Protein AF-A0A957KLM5-F1 (afdb_monomer_lite)

Secondary structure (DSSP, 8-state):
-------HHHHHHHHGGGSSS----------------------PPPPP---------STTHHHHHHHHHHHHHHHHHHHHHHHHHHHHHHHHHHHHHHHHHHHHHHHHHHHHHHHHHHHHHHHHHHHHHHHHHS-HHHHHHHHHHHHHHHHHHHHHTHHHHHHHHHHHHHHHHHHHHHHHHHHHHHHHHHHHHHHHHHHHHHHHHHHHTT-SS---HHHHHHHHHHHHHT--SSS-HHHHHHHHHHHHHHHHHHHHHHHHHIIIIIHHHHHHHS-SSTTPPPHHIIIIIHIIIIIIIHHHHHHHHHHHHHHHHIIIIIIHHHHHHHHHHHHHHHHHHHHHHHTT---

Foldseek 3Di:
DDDPPPDPPVVVVVVVVPPPDDDDDDDDDDDDDDDDDDDDPDDDDDDDDPPPDDPDDDPVVVVVVVVVVVVVVVVVVVVVVVVVVVVVVVVVVVVVVVVVVVVVVVVVVVVVVVVVVVVLVVVLVVLVVVLVVLPLVCLVVQLVVLLVVLVVVLVVLVVLQVVLVVLQVVLVVVVVVLVVLQVQLVVVVVVLVVVLVVLVVQLVVLLCVVPVDDDDPVVSVVVVVVVVVVCPDDDCPVSVVSNVVSVVVSVVSVVVCVVCNCVRPVVSCCQFAPAPDVPHDGNVCVRHVCSCVVRHVVSVVVSVVSVVVSVVSNCPSHVVSSVVSVVVSVVSVVVSVVSCVVVVVPD

Radius of gyration: 65.27 Å; chains: 1; bounding box: 141×58×186 Å

pLDDT: mean 76.37, std 20.55, range [26.66, 97.19]

Sequence (347 aa):
MSDEAIDRRRFLLAVAATAAAATATGAGAALLKRGQPITTPTIPLPAAVTNTQAVVTSSGEMSGLAAELITAQADNIRLQAELDAAQRRIAAIESANGSSGSTITNLQTELDDAGARLGILSGLIALYEQLEEIDVNSVLVGGVTALEGAFVELTDDLPTLEEGLALGQQALQQLENELPAMSAARSWLDTQMERLGGFYGGVLVALADVVDEAGDFLQMLGRWFARVLDWVPFGMGDKASRVLTALTNMLGETTATMGGYSANAGAHLDRWLKPEQAGAPLPLQTQLVQPLRDGALAPAGSLASKAAATKATFKTAVADPAKVARINRGLLRDQITAYRTTHKLDR

Structure (mmCIF, N/CA/C/O backbone):
data_AF-A0A957KLM5-F1
#
_entry.id   AF-A0A957KLM5-F1
#
loop_
_atom_site.group_PDB
_atom_site.id
_atom_site.type_symbol
_atom_site.label_atom_id
_atom_site.label_alt_id
_atom_site.label_comp_id
_atom_site.label_asym_id
_atom_site.label_entity_id
_atom_site.label_seq_id
_atom_site.pdbx_PDB_ins_code
_atom_site.Cartn_x
_atom_site.Cartn_y
_atom_site.Cartn_z
_atom_site.occupancy
_atom_site.B_iso_or_equiv
_atom_site.auth_seq_id
_atom_site.auth_comp_id
_atom_site.auth_asym_id
_atom_site.auth_atom_id
_atom_site.pdbx_PDB_model_num
ATOM 1 N N . MET A 1 1 ? -38.983 -7.230 -10.350 1.00 39.06 1 MET A N 1
ATOM 2 C CA . MET A 1 1 ? -37.999 -8.115 -9.701 1.00 39.06 1 MET A CA 1
ATOM 3 C C . MET A 1 1 ? -37.062 -7.217 -8.925 1.00 39.06 1 MET A C 1
ATOM 5 O O . MET A 1 1 ? -36.472 -6.318 -9.501 1.00 39.06 1 MET A O 1
ATOM 9 N N . SER A 1 2 ? -37.140 -7.387 -7.614 1.00 35.75 2 SER A N 1
ATOM 10 C CA . SER A 1 2 ? -36.435 -6.739 -6.506 1.00 35.75 2 SER A CA 1
ATOM 11 C C . SER A 1 2 ? -34.930 -6.557 -6.725 1.00 35.75 2 SER A C 1
ATOM 13 O O . SER A 1 2 ? -34.286 -7.502 -7.165 1.00 35.75 2 SER A O 1
ATOM 15 N N . ASP A 1 3 ? -34.367 -5.409 -6.330 1.00 35.53 3 ASP A N 1
ATOM 16 C CA . ASP A 1 3 ? -33.845 -5.294 -4.959 1.00 35.53 3 ASP A CA 1
ATOM 17 C C . ASP A 1 3 ? -33.615 -3.827 -4.541 1.00 35.53 3 ASP A C 1
ATOM 19 O O . ASP A 1 3 ? -32.728 -3.130 -5.030 1.00 35.53 3 ASP A O 1
ATOM 23 N N . GLU A 1 4 ? -34.464 -3.362 -3.628 1.00 49.59 4 GLU A N 1
ATOM 24 C CA . GLU A 1 4 ? -34.390 -2.080 -2.932 1.00 49.59 4 GLU A CA 1
ATOM 25 C C . GLU A 1 4 ? -33.822 -2.376 -1.539 1.00 49.59 4 GLU A C 1
ATOM 27 O O . GLU A 1 4 ? -34.545 -2.558 -0.562 1.00 49.59 4 GLU A O 1
ATOM 32 N N . ALA A 1 5 ? -32.498 -2.516 -1.475 1.00 43.97 5 ALA A N 1
ATOM 33 C CA . ALA A 1 5 ? -31.758 -2.829 -0.253 1.00 43.97 5 ALA A CA 1
ATOM 34 C C . ALA A 1 5 ? -30.782 -1.702 0.122 1.00 43.97 5 ALA A C 1
ATOM 36 O O . ALA A 1 5 ? -29.675 -1.945 0.602 1.00 43.97 5 ALA A O 1
ATOM 37 N N . ILE A 1 6 ? -31.197 -0.448 -0.080 1.00 43.06 6 ILE A N 1
ATOM 38 C CA . ILE A 1 6 ? -30.496 0.718 0.457 1.00 43.06 6 ILE A CA 1
ATOM 39 C C . ILE A 1 6 ? -31.070 1.055 1.843 1.00 43.06 6 ILE A C 1
ATOM 41 O O . ILE A 1 6 ? -32.208 1.480 2.004 1.00 43.06 6 ILE A O 1
ATOM 45 N N . ASP A 1 7 ? -30.213 0.856 2.845 1.00 48.88 7 ASP A N 1
ATOM 46 C CA . ASP A 1 7 ? -30.103 1.651 4.074 1.00 48.88 7 ASP A CA 1
ATOM 47 C C . ASP A 1 7 ? -31.159 1.562 5.189 1.00 48.88 7 ASP A C 1
ATOM 49 O O . ASP A 1 7 ? -31.541 2.549 5.818 1.00 48.88 7 ASP A O 1
ATOM 53 N N . ARG A 1 8 ? -31.451 0.336 5.638 1.00 45.38 8 ARG A N 1
ATOM 54 C CA . ARG A 1 8 ? -31.936 0.125 7.022 1.00 45.38 8 ARG A CA 1
ATOM 55 C C . ARG A 1 8 ? -30.869 0.445 8.085 1.00 45.38 8 ARG A C 1
ATOM 57 O O . ARG A 1 8 ? -31.211 0.792 9.213 1.00 45.38 8 ARG A O 1
ATOM 64 N N . ARG A 1 9 ? -29.575 0.372 7.732 1.00 44.69 9 ARG A N 1
ATOM 65 C CA . ARG A 1 9 ? -28.454 0.676 8.644 1.00 44.69 9 ARG A CA 1
ATOM 66 C C . ARG A 1 9 ? -28.193 2.176 8.806 1.00 44.69 9 ARG A C 1
ATOM 68 O O . ARG A 1 9 ? -27.926 2.596 9.928 1.00 44.69 9 ARG A O 1
ATOM 75 N N . ARG A 1 10 ? -28.345 3.004 7.762 1.00 44.12 10 ARG A N 1
ATOM 76 C CA . ARG A 1 10 ? -28.268 4.469 7.935 1.00 44.12 10 ARG A CA 1
ATOM 77 C C . ARG A 1 10 ? -29.502 5.087 8.592 1.00 44.12 10 ARG A C 1
ATOM 79 O O . ARG A 1 10 ? -29.352 6.096 9.274 1.00 44.12 10 ARG A O 1
ATOM 86 N N . PHE A 1 11 ? -30.683 4.470 8.492 1.00 44.78 11 PHE A N 1
ATOM 87 C CA . PHE A 1 11 ? -31.866 4.949 9.220 1.00 44.78 11 PHE A CA 1
ATOM 88 C C . PHE A 1 11 ? -31.755 4.728 10.742 1.00 44.78 11 PHE A C 1
ATOM 90 O O . PHE A 1 11 ? -32.109 5.612 11.519 1.00 44.78 11 PHE A O 1
ATOM 97 N N . LEU A 1 12 ? -31.172 3.607 11.188 1.00 44.34 12 LEU A N 1
ATOM 98 C CA . LEU A 1 12 ? -30.918 3.362 12.619 1.00 44.34 12 LEU A CA 1
ATOM 99 C C . LEU A 1 12 ? -29.798 4.249 13.195 1.00 44.34 12 LEU A C 1
ATOM 101 O O . LEU A 1 12 ? -29.849 4.616 14.366 1.00 44.34 12 LEU A O 1
ATOM 105 N N . LEU A 1 13 ? -28.834 4.662 12.369 1.00 41.69 13 LEU A N 1
ATOM 106 C CA . LEU A 1 13 ? -27.769 5.593 12.765 1.00 41.69 13 LEU A CA 1
ATOM 107 C C . LEU A 1 13 ? -28.245 7.053 12.876 1.00 41.69 13 LEU A C 1
ATOM 109 O O . LEU A 1 13 ? -27.691 7.811 13.667 1.00 41.69 13 LEU A O 1
ATOM 113 N N . ALA A 1 14 ? -29.297 7.443 12.148 1.00 39.00 14 ALA A N 1
ATOM 114 C CA . ALA A 1 14 ? -29.869 8.788 12.228 1.00 39.00 14 ALA A CA 1
ATOM 115 C C . ALA A 1 14 ? -30.752 8.999 13.475 1.00 39.00 14 ALA A C 1
ATOM 117 O O . ALA A 1 14 ? -30.791 10.103 14.010 1.00 39.00 14 ALA A O 1
ATOM 118 N N . VAL A 1 15 ? -31.403 7.948 13.991 1.00 41.81 15 VAL A N 1
ATOM 119 C CA . VAL A 1 15 ? -32.230 8.029 15.215 1.00 41.81 15 VAL A CA 1
ATOM 120 C C . VAL A 1 15 ? -31.371 8.028 16.492 1.00 41.81 15 VAL A C 1
ATOM 122 O O . VAL A 1 15 ? -31.739 8.650 17.485 1.00 41.81 15 VAL A O 1
ATOM 125 N N . ALA A 1 16 ? -30.177 7.427 16.456 1.00 35.69 16 ALA A N 1
ATOM 126 C CA . ALA A 1 16 ? -29.235 7.437 17.581 1.00 35.69 16 ALA A CA 1
ATOM 127 C C . ALA A 1 16 ? -28.521 8.792 17.790 1.00 35.69 16 ALA A C 1
ATOM 129 O O . ALA A 1 16 ? -28.003 9.057 18.873 1.00 35.69 16 ALA A O 1
ATOM 130 N N . ALA A 1 17 ? -28.521 9.677 16.787 1.00 35.34 17 ALA A N 1
ATOM 131 C CA . ALA A 1 17 ? -27.846 10.977 16.850 1.00 35.34 17 ALA A CA 1
ATOM 132 C C . ALA A 1 17 ? -28.742 12.132 17.349 1.00 35.34 17 ALA A C 1
ATOM 134 O O . ALA A 1 17 ? -28.276 13.265 17.455 1.00 35.34 17 ALA A O 1
ATOM 135 N N . THR A 1 18 ? -30.016 11.877 17.681 1.00 35.22 18 THR A N 1
ATOM 136 C CA . THR A 1 18 ? -30.968 12.903 18.168 1.00 35.22 18 THR A CA 1
ATOM 137 C C . THR A 1 18 ? -31.571 12.571 19.541 1.00 35.22 18 THR A C 1
ATOM 139 O O . THR A 1 18 ? -32.676 12.998 19.859 1.00 35.22 18 THR A O 1
ATOM 142 N N . ALA A 1 19 ? -30.841 11.826 20.377 1.00 34.03 19 ALA A N 1
ATOM 143 C CA . ALA A 1 19 ? -31.239 11.488 21.750 1.00 34.03 19 ALA A CA 1
ATOM 144 C C . ALA A 1 19 ? -30.109 11.720 22.778 1.00 34.03 19 ALA A C 1
ATOM 146 O O . ALA A 1 19 ? -30.018 11.022 23.781 1.00 34.03 19 ALA A O 1
ATOM 147 N N . ALA A 1 20 ? -29.234 12.702 22.529 1.00 34.69 20 ALA A N 1
ATOM 148 C CA . ALA A 1 20 ? -28.116 13.061 23.414 1.00 34.69 20 ALA A CA 1
ATOM 149 C C . ALA A 1 20 ? -28.176 14.520 23.911 1.00 34.69 20 ALA A C 1
ATOM 151 O O . ALA A 1 20 ? -27.150 15.150 24.151 1.00 34.69 20 ALA A O 1
ATOM 152 N N . ALA A 1 21 ? -29.382 15.070 24.077 1.00 36.59 21 ALA A N 1
ATOM 153 C CA . ALA A 1 21 ? -29.581 16.370 24.709 1.00 36.59 21 ALA A CA 1
ATOM 154 C C . ALA A 1 21 ? -30.930 16.415 25.439 1.00 36.59 21 ALA A C 1
ATOM 156 O O . ALA A 1 21 ? -31.916 16.846 24.854 1.00 36.59 21 ALA A O 1
ATOM 157 N N . ALA A 1 22 ? -30.962 15.929 26.688 1.00 35.81 22 ALA A N 1
ATOM 158 C CA . ALA A 1 22 ? -31.782 16.438 27.804 1.00 35.81 22 ALA A CA 1
ATOM 159 C C . ALA A 1 22 ? -32.031 15.355 28.870 1.00 35.81 22 ALA A C 1
ATOM 161 O O . ALA A 1 22 ? -33.103 14.766 28.905 1.00 35.81 22 ALA A O 1
ATOM 162 N N . THR A 1 23 ? -31.095 15.153 29.800 1.00 35.34 23 THR A N 1
ATOM 163 C CA . THR A 1 23 ? -31.424 14.620 31.138 1.00 35.34 23 THR A CA 1
ATOM 164 C C . THR A 1 23 ? -30.434 15.158 32.164 1.00 35.34 23 THR A C 1
ATOM 166 O O . THR A 1 23 ? -29.530 14.463 32.619 1.00 35.34 23 THR A O 1
ATOM 169 N N . ALA A 1 24 ? -30.599 16.435 32.500 1.00 38.59 24 ALA A N 1
ATOM 170 C CA . ALA A 1 24 ? -30.009 17.050 33.681 1.00 38.59 24 ALA A CA 1
ATOM 171 C C . ALA A 1 24 ? -30.885 18.228 34.133 1.00 38.59 24 ALA A C 1
ATOM 173 O O . ALA A 1 24 ? -30.527 19.376 33.911 1.00 38.59 24 ALA A O 1
ATOM 174 N N . THR A 1 25 ? -32.030 17.940 34.756 1.00 34.25 25 THR A N 1
ATOM 175 C CA . THR A 1 25 ? -32.723 18.843 35.694 1.00 34.25 25 THR A CA 1
ATOM 176 C C . THR A 1 25 ? -33.717 18.040 36.535 1.00 34.25 25 THR A C 1
ATOM 178 O O . THR A 1 25 ? -34.530 17.281 36.014 1.00 34.25 25 THR A O 1
ATOM 181 N N . GLY A 1 26 ? -33.631 18.186 37.858 1.00 32.03 26 GLY A N 1
ATOM 182 C CA . GLY A 1 26 ? -34.602 17.638 38.799 1.00 32.03 26 GLY A CA 1
ATOM 183 C C . GLY A 1 26 ? -35.850 18.515 38.937 1.00 32.03 26 GLY A C 1
ATOM 184 O O . GLY A 1 26 ? -35.762 19.736 38.857 1.00 32.03 26 GLY A O 1
ATOM 185 N N . ALA A 1 27 ? -36.989 17.860 39.160 1.00 26.66 27 ALA A N 1
ATOM 186 C CA . ALA A 1 27 ? -38.235 18.301 39.807 1.00 26.66 27 ALA A CA 1
ATOM 187 C C . ALA A 1 27 ? -39.208 17.110 39.634 1.00 26.66 27 ALA A C 1
ATOM 189 O O . ALA A 1 27 ? -39.338 16.586 38.537 1.00 26.66 27 ALA A O 1
ATOM 190 N N . GLY A 1 28 ? -39.805 16.502 40.657 1.00 30.09 28 GLY A N 1
ATOM 191 C CA . GLY A 1 28 ? -40.733 17.127 41.589 1.00 30.09 28 GLY A CA 1
ATOM 192 C C . GLY A 1 28 ? -42.164 17.010 41.051 1.00 30.09 28 GLY A C 1
ATOM 193 O O . GLY A 1 28 ? -42.650 17.949 40.435 1.00 30.09 28 GLY A O 1
ATOM 194 N N . ALA A 1 29 ? -42.846 15.883 41.289 1.00 30.62 29 ALA A N 1
ATOM 195 C CA . ALA A 1 29 ? -44.305 15.801 41.167 1.00 30.62 29 ALA A CA 1
ATOM 196 C C . ALA A 1 29 ? -44.878 14.691 42.059 1.00 30.62 29 ALA A C 1
ATOM 198 O O . ALA A 1 29 ? -44.589 13.508 41.903 1.00 30.62 29 ALA A O 1
ATOM 199 N N . ALA A 1 30 ? -45.693 15.130 43.013 1.00 32.94 30 ALA A N 1
ATOM 200 C CA . ALA A 1 30 ? -46.465 14.332 43.943 1.00 32.94 30 ALA A CA 1
ATOM 201 C C . ALA A 1 30 ? -47.584 13.552 43.237 1.00 32.94 30 ALA A C 1
ATOM 203 O O . ALA A 1 30 ? -48.297 14.106 42.402 1.00 32.94 30 ALA A O 1
ATOM 204 N N . LEU A 1 31 ? -47.833 12.319 43.678 1.00 33.59 31 LEU A N 1
ATOM 205 C CA . LEU A 1 31 ? -49.136 11.675 43.526 1.00 33.59 31 LEU A CA 1
ATOM 206 C C . LEU A 1 31 ? -49.720 11.402 44.912 1.00 33.59 31 LEU A C 1
ATOM 208 O O . LEU A 1 31 ? -49.530 10.355 45.524 1.00 33.59 31 LEU A O 1
ATOM 212 N N . LEU A 1 32 ? -50.446 12.409 45.395 1.00 34.88 32 LEU A N 1
ATOM 213 C CA . LEU A 1 32 ? -51.428 12.293 46.463 1.00 34.88 32 LEU A CA 1
ATOM 214 C C . LEU A 1 32 ? -52.548 11.358 45.994 1.00 34.88 32 LEU A C 1
ATOM 216 O O . LEU A 1 32 ? -53.356 11.743 45.148 1.00 34.88 32 LEU A O 1
ATOM 220 N N . LYS A 1 33 ? -52.659 10.165 46.585 1.00 31.53 33 LYS A N 1
ATOM 221 C CA . LYS A 1 33 ? -53.918 9.413 46.571 1.00 31.53 33 LYS A CA 1
ATOM 222 C C . LYS A 1 33 ? -54.598 9.564 47.927 1.00 31.53 33 LYS A C 1
ATOM 224 O O . LYS A 1 33 ? -54.250 8.937 48.919 1.00 31.53 33 LYS A O 1
ATOM 229 N N . ARG A 1 34 ? -55.545 10.498 47.930 1.00 36.25 34 ARG A N 1
ATOM 230 C CA . ARG A 1 34 ? -56.468 10.855 49.004 1.00 36.25 34 ARG A CA 1
ATOM 231 C C . ARG A 1 34 ? -57.592 9.818 49.095 1.00 36.25 34 ARG A C 1
ATOM 233 O O . ARG A 1 34 ? -58.189 9.492 48.075 1.00 36.25 34 ARG A O 1
ATOM 240 N N . GLY A 1 35 ? -57.934 9.426 50.323 1.00 30.83 35 GLY A N 1
ATOM 241 C CA . GLY A 1 35 ? -59.256 8.911 50.692 1.00 30.83 35 GLY A CA 1
ATOM 242 C C . GLY A 1 35 ? -59.278 7.450 51.138 1.00 30.83 35 GLY A C 1
ATOM 243 O O . GLY A 1 35 ? -59.326 6.560 50.303 1.00 30.83 35 GLY A O 1
ATOM 244 N N . GLN A 1 36 ? -59.342 7.205 52.447 1.00 38.00 36 GLN A N 1
ATOM 245 C CA . GLN A 1 36 ? -60.622 7.026 53.141 1.00 38.00 36 GLN A CA 1
ATOM 246 C C . GLN A 1 36 ? -60.447 7.225 54.662 1.00 38.00 36 GLN A C 1
ATOM 248 O O . GLN A 1 36 ? -59.428 6.814 55.214 1.00 38.00 36 GLN A O 1
ATOM 253 N N . PRO A 1 37 ? -61.406 7.875 55.346 1.00 39.59 37 PRO A N 1
ATOM 254 C CA . PRO A 1 37 ? -61.428 7.946 56.801 1.00 39.59 37 PRO A CA 1
ATOM 255 C C . PRO A 1 37 ? -61.867 6.591 57.363 1.00 39.59 37 PRO A C 1
ATOM 257 O O . PRO A 1 37 ? -62.994 6.157 57.133 1.00 39.59 37 PRO A O 1
ATOM 260 N N . ILE A 1 38 ? -60.990 5.927 58.115 1.00 40.59 38 ILE A N 1
ATOM 261 C CA . ILE A 1 38 ? -61.410 4.805 58.954 1.00 40.59 38 ILE A CA 1
ATOM 262 C C . ILE A 1 38 ? -62.082 5.421 60.177 1.00 40.59 38 ILE A C 1
ATOM 264 O O . ILE A 1 38 ? -61.447 6.071 61.007 1.00 40.59 38 ILE A O 1
ATOM 268 N N . THR A 1 39 ? -63.398 5.264 60.220 1.00 35.56 39 THR A N 1
ATOM 269 C CA . THR A 1 39 ? -64.265 5.578 61.348 1.00 35.56 39 THR A CA 1
ATOM 270 C C . THR A 1 39 ? -63.736 4.902 62.606 1.00 35.56 39 THR A C 1
ATOM 272 O O . THR A 1 39 ? -63.636 3.676 62.662 1.00 35.56 39 THR A O 1
ATOM 275 N N . THR A 1 40 ? -63.419 5.697 63.621 1.00 35.84 40 THR A N 1
ATOM 276 C CA . THR A 1 40 ? -63.253 5.229 64.994 1.00 35.84 40 THR A CA 1
ATOM 277 C C . THR A 1 40 ? -64.541 4.525 65.432 1.00 35.84 40 THR A C 1
ATOM 279 O O . THR A 1 40 ? -65.598 5.160 65.432 1.00 35.84 40 THR A O 1
ATOM 282 N N . PRO A 1 41 ? -64.519 3.236 65.817 1.00 38.41 41 PRO A N 1
ATOM 283 C CA . PRO A 1 41 ? -65.637 2.679 66.554 1.00 38.41 41 PRO A CA 1
ATOM 284 C C . PRO A 1 41 ? -65.664 3.361 67.924 1.00 38.41 41 PRO A C 1
ATOM 286 O O . PRO A 1 41 ? -64.804 3.146 68.776 1.00 38.41 41 PRO A O 1
ATOM 289 N N . THR A 1 42 ? -66.645 4.239 68.112 1.00 35.78 42 THR A N 1
ATOM 290 C CA . THR A 1 42 ? -67.057 4.718 69.427 1.00 35.78 42 THR A CA 1
ATOM 291 C C . THR A 1 42 ? -67.492 3.498 70.230 1.00 35.78 42 THR A C 1
ATOM 293 O O . THR A 1 42 ? -68.510 2.885 69.925 1.00 35.78 42 THR A O 1
ATOM 296 N N . ILE A 1 43 ? -66.698 3.111 71.226 1.00 41.00 43 ILE A N 1
ATOM 297 C CA . ILE A 1 43 ? -67.104 2.115 72.216 1.00 41.00 43 ILE A CA 1
ATOM 298 C C . ILE A 1 43 ? -68.148 2.805 73.107 1.00 41.00 43 ILE A C 1
ATOM 300 O O . ILE A 1 43 ? -67.803 3.797 73.757 1.00 41.00 43 ILE A O 1
ATOM 304 N N . PRO A 1 44 ? -69.418 2.364 73.136 1.00 38.22 44 PRO A N 1
ATOM 305 C CA . PRO A 1 44 ? -70.367 2.882 74.106 1.00 38.22 44 PRO A CA 1
ATOM 306 C C . PRO A 1 44 ? -69.919 2.492 75.521 1.00 38.22 44 PRO A C 1
ATOM 308 O O . PRO A 1 44 ? -69.588 1.337 75.792 1.00 38.22 44 PRO A O 1
ATOM 311 N N . LEU A 1 45 ? -69.901 3.489 76.409 1.00 39.44 45 LEU A N 1
ATOM 312 C CA . LEU A 1 45 ? -69.759 3.335 77.858 1.00 39.44 45 LEU A CA 1
ATOM 313 C C . LEU A 1 45 ? -70.783 2.316 78.408 1.00 39.44 45 LEU A C 1
ATOM 315 O O . LEU A 1 45 ? -71.849 2.135 77.812 1.00 39.44 45 LEU A O 1
ATOM 319 N N . PRO A 1 46 ? -70.478 1.660 79.542 1.00 40.94 46 PRO A N 1
ATOM 320 C CA . PRO A 1 46 ? -71.204 0.489 80.017 1.00 40.94 46 PRO A CA 1
ATOM 321 C C . PRO A 1 46 ? -72.671 0.806 80.316 1.00 40.94 46 PRO A C 1
ATOM 323 O O . PRO A 1 46 ? -73.001 1.858 80.869 1.00 40.94 46 PRO A O 1
ATOM 326 N N . ALA A 1 47 ? -73.544 -0.136 79.956 1.00 39.66 47 ALA A N 1
ATOM 327 C CA . ALA A 1 47 ? -74.956 -0.102 80.293 1.00 39.66 47 ALA A CA 1
ATOM 328 C C . ALA A 1 47 ? -75.140 0.102 81.804 1.00 39.66 47 ALA A C 1
ATOM 330 O O . ALA A 1 47 ? -74.489 -0.547 82.625 1.00 39.66 47 ALA A O 1
ATOM 331 N N . ALA A 1 48 ? -76.035 1.027 82.143 1.00 38.09 48 ALA A N 1
ATOM 332 C CA . ALA A 1 48 ? -76.451 1.319 83.501 1.00 38.09 48 ALA A CA 1
ATOM 333 C C . ALA A 1 48 ? -76.864 0.034 84.233 1.00 38.09 48 ALA A C 1
ATOM 335 O O . ALA A 1 48 ? -77.695 -0.739 83.752 1.00 38.09 48 ALA A O 1
ATOM 336 N N . VAL A 1 49 ? -76.292 -0.165 85.420 1.00 43.41 49 VAL A N 1
ATOM 337 C CA . VAL A 1 49 ? -76.714 -1.194 86.369 1.00 43.41 49 VAL A CA 1
ATOM 338 C C . VAL A 1 49 ? -78.175 -0.917 86.714 1.00 43.41 49 VAL A C 1
ATOM 340 O O . VAL A 1 49 ? -78.502 0.092 87.341 1.00 43.41 49 VAL A O 1
ATOM 343 N N . THR A 1 50 ? -79.067 -1.791 86.256 1.00 38.47 50 THR A N 1
ATOM 344 C CA . THR A 1 50 ? -80.478 -1.736 86.632 1.00 38.47 50 THR A CA 1
ATOM 345 C C . THR A 1 50 ? -80.565 -2.202 88.078 1.00 38.47 50 THR A C 1
ATOM 347 O O . THR A 1 50 ? -80.382 -3.377 88.375 1.00 38.47 50 THR A O 1
ATOM 350 N N . ASN A 1 51 ? -80.772 -1.257 88.991 1.00 47.06 51 ASN A N 1
ATOM 351 C CA . ASN A 1 51 ? -80.940 -1.527 90.411 1.00 47.06 51 ASN A CA 1
ATOM 352 C C . ASN A 1 51 ? -82.362 -2.068 90.632 1.00 47.06 51 ASN A C 1
ATOM 354 O O . ASN A 1 51 ? -83.298 -1.313 90.892 1.00 47.06 51 ASN A O 1
ATOM 358 N N . THR A 1 52 ? -82.555 -3.376 90.473 1.00 40.56 52 THR A N 1
ATOM 359 C CA . THR A 1 52 ? -83.780 -4.051 90.911 1.00 40.56 52 THR A CA 1
ATOM 360 C C . THR A 1 52 ? -83.747 -4.179 92.430 1.00 40.56 52 THR A C 1
ATOM 362 O O . THR A 1 52 ? -83.124 -5.084 92.980 1.00 40.56 52 THR A O 1
ATOM 365 N N . GLN A 1 53 ? -84.413 -3.254 93.123 1.00 40.88 53 GLN A N 1
ATOM 366 C CA . GLN A 1 53 ? -84.770 -3.439 94.527 1.00 40.88 53 GLN A CA 1
ATOM 367 C C . GLN A 1 53 ? -85.807 -4.566 94.620 1.00 40.88 53 GLN A C 1
ATOM 369 O O . GLN A 1 53 ? -86.979 -4.365 94.308 1.00 40.88 53 GLN A O 1
ATOM 374 N N . ALA A 1 54 ? -85.375 -5.754 95.038 1.00 41.66 54 ALA A N 1
ATOM 375 C CA . ALA A 1 54 ? -86.283 -6.810 95.459 1.00 41.66 54 ALA A CA 1
ATOM 376 C C . ALA A 1 54 ? -86.824 -6.469 96.858 1.00 41.66 54 ALA A C 1
ATOM 378 O O . ALA A 1 54 ? -86.078 -6.423 97.837 1.00 41.66 54 ALA A O 1
ATOM 379 N N . VAL A 1 55 ? -88.129 -6.206 96.948 1.00 49.50 55 VAL A N 1
ATOM 380 C CA . VAL A 1 55 ? -88.869 -6.186 98.214 1.00 49.50 55 VAL A CA 1
ATOM 381 C C . VAL A 1 55 ? -88.931 -7.629 98.719 1.00 49.50 55 VAL A C 1
ATOM 383 O O . VAL A 1 55 ? -89.566 -8.473 98.099 1.00 49.50 55 VAL A O 1
ATOM 386 N N . VAL A 1 56 ? -88.227 -7.920 99.815 1.00 42.28 56 VAL A N 1
ATOM 387 C CA . VAL A 1 56 ? -88.163 -9.256 100.424 1.00 42.28 56 VAL A CA 1
ATOM 388 C C . VAL A 1 56 ? -89.360 -9.443 101.351 1.00 42.28 56 VAL A C 1
ATOM 390 O O . VAL A 1 56 ? -89.422 -8.830 102.416 1.00 42.28 56 VAL A O 1
ATOM 393 N N . THR A 1 57 ? -90.302 -10.304 100.968 1.00 47.00 57 THR A N 1
ATOM 394 C CA . THR A 1 57 ? -91.463 -10.677 101.791 1.00 47.00 57 THR A CA 1
ATOM 395 C C . THR A 1 57 ? -91.536 -12.183 102.002 1.00 47.00 57 THR A C 1
ATOM 397 O O . THR A 1 57 ? -92.570 -12.790 101.772 1.00 47.00 57 THR A O 1
ATOM 400 N N . SER A 1 58 ? -90.457 -12.799 102.482 1.00 45.16 58 SER A N 1
ATOM 401 C CA . SER A 1 58 ? -90.489 -14.073 103.214 1.00 45.16 58 SER A CA 1
ATOM 402 C C . SER A 1 58 ? -89.073 -14.462 103.650 1.00 45.16 58 SER A C 1
ATOM 404 O O . SER A 1 58 ? -88.087 -14.203 102.960 1.00 45.16 58 SER A O 1
ATOM 406 N N . SER A 1 59 ? -88.947 -15.128 104.796 1.00 49.88 59 SER A N 1
ATOM 407 C CA . SER A 1 59 ? -87.680 -15.651 105.332 1.00 49.88 59 SER A CA 1
ATOM 408 C C . SER A 1 59 ? -87.032 -16.751 104.466 1.00 49.88 59 SER A C 1
ATOM 410 O O . SER A 1 59 ? -85.897 -17.134 104.736 1.00 49.88 59 SER A O 1
ATOM 412 N N . GLY A 1 60 ? -87.709 -17.225 103.408 1.00 50.72 60 GLY A N 1
ATOM 413 C CA . GLY A 1 60 ? -87.160 -18.132 102.388 1.00 50.72 60 GLY A CA 1
ATOM 414 C C . GLY A 1 60 ? -86.549 -17.417 101.172 1.00 50.72 60 GLY A C 1
ATOM 415 O O . GLY A 1 60 ? -85.527 -17.862 100.655 1.00 50.72 60 GLY A O 1
ATOM 416 N N . GLU A 1 61 ? -87.096 -16.270 100.754 1.00 50.25 61 GLU A N 1
ATOM 417 C CA . GLU A 1 61 ? -86.582 -15.474 99.622 1.00 50.25 61 GLU A CA 1
ATOM 418 C C . GLU A 1 61 ? -85.257 -14.773 99.943 1.00 50.25 61 GLU A C 1
ATOM 420 O O . GLU A 1 61 ? -84.413 -14.621 99.065 1.00 50.25 61 GLU A O 1
ATOM 425 N N . MET A 1 62 ? -85.015 -14.420 101.210 1.00 52.81 62 MET A N 1
ATOM 426 C CA . MET A 1 62 ? -83.742 -13.832 101.652 1.00 52.81 62 MET A CA 1
ATOM 427 C C . MET A 1 62 ? -82.566 -14.822 101.513 1.00 52.81 62 MET A C 1
ATOM 429 O O . MET A 1 62 ? -81.441 -14.413 101.235 1.00 52.81 62 MET A O 1
ATOM 433 N N . SER A 1 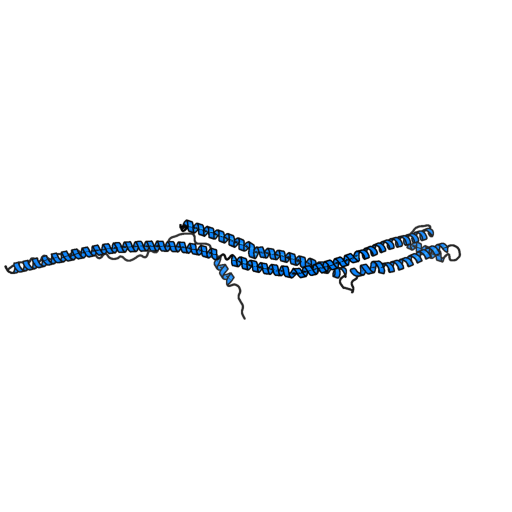63 ? -82.833 -16.132 101.623 1.00 57.88 63 SER A N 1
ATOM 434 C CA . SER A 1 63 ? -81.854 -17.191 101.337 1.00 57.88 63 SER A CA 1
ATOM 435 C C . SER A 1 63 ? -81.646 -17.407 99.833 1.00 57.88 63 SER A C 1
ATOM 437 O O . SER A 1 63 ? -80.538 -17.750 99.425 1.00 57.88 63 SER A O 1
ATOM 439 N N . GLY A 1 64 ? -82.686 -17.206 99.014 1.00 61.22 64 GLY A N 1
ATOM 440 C CA . GLY A 1 64 ? -82.609 -17.266 97.549 1.00 61.22 64 GLY A CA 1
ATOM 441 C C . GLY A 1 64 ? -81.820 -16.097 96.961 1.00 61.22 64 GLY A C 1
ATOM 442 O O . GLY A 1 64 ? -80.907 -16.316 96.176 1.00 61.22 64 GLY A O 1
ATOM 443 N N . LEU A 1 65 ? -82.078 -14.877 97.440 1.00 65.94 65 LEU A N 1
ATOM 444 C CA . LEU A 1 65 ? -81.315 -13.671 97.100 1.00 65.94 65 LEU A CA 1
ATOM 445 C C . LEU A 1 65 ? -79.863 -13.741 97.586 1.00 65.94 65 LEU A C 1
ATOM 447 O O . LEU A 1 65 ? -78.968 -13.278 96.888 1.00 65.94 65 LEU A O 1
ATOM 451 N N . ALA A 1 66 ? -79.597 -14.343 98.751 1.00 65.50 66 ALA A N 1
ATOM 452 C CA . ALA A 1 66 ? -78.228 -14.585 99.210 1.00 65.50 66 ALA A CA 1
ATOM 453 C C . ALA A 1 66 ? -77.500 -15.615 98.330 1.00 65.50 66 ALA A C 1
ATOM 455 O O . ALA A 1 66 ? -76.331 -15.422 98.008 1.00 65.50 66 ALA A O 1
ATOM 456 N N . ALA A 1 67 ? -78.182 -16.681 97.900 1.00 71.81 67 ALA A N 1
ATOM 457 C CA . ALA A 1 67 ? -77.626 -17.655 96.963 1.00 71.81 67 ALA A CA 1
ATOM 458 C C . ALA A 1 67 ? -77.381 -17.038 95.575 1.00 71.81 67 ALA A C 1
ATOM 460 O O . ALA A 1 67 ? -76.335 -17.271 94.974 1.00 71.81 67 ALA A O 1
ATOM 461 N N . GLU A 1 68 ? -78.297 -16.202 95.091 1.00 76.19 68 GLU A N 1
ATOM 462 C CA . GLU A 1 68 ? -78.168 -15.471 93.829 1.00 76.19 68 GLU A CA 1
ATOM 463 C C . GLU A 1 68 ? -77.046 -14.426 93.893 1.00 76.19 68 GLU A C 1
ATOM 465 O O . GLU A 1 68 ? -76.262 -14.321 92.955 1.00 76.19 68 GLU A O 1
ATOM 470 N N . LEU A 1 69 ? -76.867 -13.743 95.031 1.00 77.25 69 LEU A N 1
ATOM 471 C CA . LEU A 1 69 ? -75.741 -12.836 95.267 1.00 77.25 69 LEU A CA 1
ATOM 472 C C . LEU A 1 69 ? -74.404 -13.586 95.317 1.00 77.25 69 LEU A C 1
ATOM 474 O O . LEU A 1 69 ? -73.437 -13.130 94.717 1.00 77.25 69 LEU A O 1
ATOM 478 N N . ILE A 1 70 ? -74.340 -14.746 95.981 1.00 78.56 70 ILE A N 1
ATOM 479 C CA . ILE A 1 70 ? -73.139 -15.599 95.999 1.00 78.56 70 ILE A CA 1
ATOM 480 C C . ILE A 1 70 ? -72.817 -16.099 94.585 1.00 78.56 70 ILE A C 1
ATOM 482 O O . ILE A 1 70 ? -71.652 -16.113 94.194 1.00 78.56 70 ILE A O 1
ATOM 486 N N . THR A 1 71 ? -73.836 -16.453 93.799 1.00 82.56 71 THR A N 1
ATOM 487 C CA . THR A 1 71 ? -73.670 -16.889 92.403 1.00 82.56 71 THR A CA 1
ATOM 488 C C . THR A 1 71 ? -73.196 -15.729 91.524 1.00 82.56 71 THR A C 1
ATOM 490 O O . THR A 1 71 ? -72.208 -15.867 90.813 1.00 82.56 71 THR A O 1
ATOM 493 N N . ALA A 1 72 ? -73.798 -14.545 91.658 1.00 78.25 72 ALA A N 1
ATOM 494 C CA . ALA A 1 72 ? -73.389 -13.333 90.950 1.00 78.25 72 ALA A CA 1
ATOM 495 C C . ALA A 1 72 ? -71.990 -12.839 91.363 1.00 78.25 72 ALA A C 1
ATOM 497 O O . ALA A 1 72 ? -71.258 -12.265 90.552 1.00 78.25 72 ALA A O 1
ATOM 498 N N . GLN A 1 73 ? -71.595 -13.063 92.619 1.00 83.44 73 GLN A N 1
ATOM 499 C CA . GLN A 1 73 ? -70.261 -12.754 93.125 1.00 83.44 73 GLN A CA 1
ATOM 500 C C . GLN A 1 73 ? -69.224 -13.759 92.606 1.00 83.44 73 GLN A C 1
ATOM 502 O O . GLN A 1 73 ? -68.134 -13.350 92.208 1.00 83.44 73 GLN A O 1
ATOM 507 N N . ALA A 1 74 ? -69.569 -15.047 92.529 1.00 79.69 74 ALA A N 1
ATOM 508 C CA . ALA A 1 74 ? -68.739 -16.068 91.893 1.00 79.69 74 ALA A CA 1
ATOM 509 C C . ALA A 1 74 ? -68.565 -15.807 90.386 1.00 79.69 74 ALA A C 1
ATOM 511 O O . ALA A 1 74 ? -67.446 -15.892 89.876 1.00 79.69 74 ALA A O 1
ATOM 512 N N . ASP A 1 75 ? -69.632 -15.404 89.694 1.00 85.88 75 ASP A N 1
ATOM 513 C CA . ASP A 1 75 ? -69.586 -15.023 88.281 1.00 85.88 75 ASP A CA 1
ATOM 514 C C . ASP A 1 75 ? -68.756 -13.755 88.056 1.00 85.88 75 ASP A C 1
ATOM 516 O O . ASP A 1 75 ? -67.977 -13.699 87.107 1.00 85.88 75 ASP A O 1
ATOM 520 N N . ASN A 1 76 ? -68.829 -12.765 88.953 1.00 83.25 76 ASN A N 1
ATOM 521 C CA . ASN A 1 76 ? -67.953 -11.590 88.894 1.00 83.25 76 ASN A CA 1
ATOM 522 C C . ASN A 1 76 ? -66.475 -11.962 89.038 1.00 83.25 76 ASN A C 1
ATOM 524 O O . ASN A 1 76 ? -65.649 -11.467 88.276 1.00 83.25 76 ASN A O 1
ATOM 528 N N . ILE A 1 77 ? -66.137 -12.850 89.977 1.00 87.69 77 ILE A N 1
ATOM 529 C CA . ILE A 1 77 ? -64.759 -13.334 90.148 1.00 87.69 77 ILE A CA 1
ATOM 530 C C . ILE A 1 77 ? -64.304 -14.087 88.891 1.00 87.69 77 ILE A C 1
ATOM 532 O O . ILE A 1 77 ? -63.174 -13.903 88.435 1.00 87.69 77 ILE A O 1
ATOM 536 N N . ARG A 1 78 ? -65.182 -14.897 88.284 1.00 90.56 78 ARG A N 1
ATOM 537 C CA . ARG A 1 78 ? -64.880 -15.614 87.038 1.00 90.56 78 ARG A CA 1
ATOM 538 C C . ARG A 1 78 ? -64.649 -14.659 85.870 1.00 90.56 78 ARG A C 1
ATOM 540 O O . ARG A 1 78 ? -63.663 -14.806 85.154 1.00 90.56 78 ARG A O 1
ATOM 547 N N . LEU A 1 79 ? -65.523 -13.670 85.702 1.00 89.56 79 LEU A N 1
ATOM 548 C CA . LEU A 1 79 ? -65.406 -12.647 84.664 1.00 89.56 79 LEU A CA 1
ATOM 549 C C . LEU A 1 79 ? -64.155 -11.786 84.860 1.00 89.56 79 LEU A C 1
ATOM 551 O O . LEU A 1 79 ? -63.483 -11.473 83.883 1.00 89.56 79 LEU A O 1
ATOM 555 N N . GLN A 1 80 ? -63.791 -11.455 86.103 1.00 89.31 80 GLN A N 1
ATOM 556 C CA . GLN A 1 80 ? -62.528 -10.776 86.408 1.00 89.31 80 GLN A CA 1
ATOM 557 C C . GLN A 1 80 ? -61.319 -11.630 86.014 1.00 89.31 80 GLN A C 1
ATOM 559 O O . GLN A 1 80 ? -60.404 -11.123 85.371 1.00 89.31 80 GLN A O 1
ATOM 564 N N . ALA A 1 81 ? -61.331 -12.931 86.317 1.00 89.25 81 ALA A N 1
ATOM 565 C CA . ALA A 1 81 ? -60.260 -13.840 85.913 1.00 89.25 81 ALA A CA 1
ATOM 566 C C . ALA A 1 81 ? -60.169 -14.009 84.381 1.00 89.25 81 ALA A C 1
ATOM 568 O O . ALA A 1 81 ? -59.068 -14.056 83.829 1.00 89.25 81 ALA A O 1
ATOM 569 N N . GLU A 1 82 ? -61.307 -14.075 83.678 1.00 91.69 82 GLU A N 1
ATOM 570 C CA . GLU A 1 82 ? -61.359 -14.103 82.209 1.00 91.69 82 GLU A CA 1
ATOM 571 C C . GLU A 1 82 ? -60.833 -12.796 81.597 1.00 91.69 82 GLU A C 1
ATOM 573 O O . GLU A 1 82 ? -60.079 -12.837 80.622 1.00 91.69 82 GLU A O 1
ATOM 578 N N . LEU A 1 83 ? -61.171 -11.645 82.186 1.00 89.56 83 LEU A N 1
ATOM 579 C CA . LEU A 1 83 ? -60.711 -10.332 81.739 1.00 89.56 83 LEU A CA 1
ATOM 580 C C . LEU A 1 83 ? -59.199 -10.168 81.950 1.00 89.56 83 LEU A C 1
ATOM 582 O O . LEU A 1 83 ? -58.505 -9.756 81.021 1.00 89.56 83 LEU A O 1
ATOM 586 N N . ASP A 1 84 ? -58.665 -10.595 83.096 1.00 93.00 84 ASP A N 1
ATOM 587 C CA . ASP A 1 84 ? -57.220 -10.644 83.358 1.00 93.00 84 ASP A CA 1
ATOM 588 C C . ASP A 1 84 ? -56.490 -11.567 82.367 1.00 93.00 84 ASP A C 1
ATOM 590 O O . ASP A 1 84 ? -55.420 -11.231 81.849 1.00 93.00 84 ASP A O 1
ATOM 594 N N . ALA A 1 85 ? -57.058 -12.741 82.065 1.00 91.81 85 ALA A N 1
ATOM 595 C CA . ALA A 1 85 ? -56.486 -13.667 81.089 1.00 91.81 85 ALA A CA 1
ATOM 596 C C . ALA A 1 85 ? -56.505 -13.086 79.664 1.00 91.81 85 ALA A C 1
ATOM 598 O O . ALA A 1 85 ? -55.531 -13.239 78.918 1.00 91.81 85 ALA A O 1
ATOM 599 N N . ALA A 1 86 ? -57.583 -12.392 79.288 1.00 89.44 86 ALA A N 1
ATOM 600 C CA . ALA A 1 86 ? -57.696 -11.695 78.012 1.00 89.44 86 ALA A CA 1
ATOM 601 C C . ALA A 1 86 ? -56.693 -10.535 77.908 1.00 89.44 86 ALA A C 1
ATOM 603 O O . ALA A 1 86 ? -56.005 -10.425 76.893 1.00 89.44 86 ALA A O 1
ATOM 604 N N . GLN A 1 87 ? -56.526 -9.732 78.963 1.00 93.62 87 GLN A N 1
ATOM 605 C CA . GLN A 1 87 ? -55.536 -8.650 79.012 1.00 93.62 87 GLN A CA 1
ATOM 606 C C . GLN A 1 87 ? -54.103 -9.172 78.861 1.00 93.62 87 GLN A C 1
ATOM 608 O O . GLN A 1 87 ? -53.328 -8.620 78.081 1.00 93.62 87 GLN A O 1
ATOM 613 N N . ARG A 1 88 ? -53.752 -10.286 79.521 1.00 92.62 88 ARG A N 1
ATOM 614 C CA . ARG A 1 88 ? -52.436 -10.928 79.338 1.00 92.62 88 ARG A CA 1
ATOM 615 C C . ARG A 1 88 ? -52.228 -11.435 77.912 1.00 92.62 88 ARG A C 1
ATOM 617 O O . ARG A 1 88 ? -51.126 -11.309 77.383 1.00 92.62 88 ARG A O 1
ATOM 624 N N . ARG A 1 89 ? -53.266 -11.996 77.277 1.00 93.12 89 ARG A N 1
ATOM 625 C CA . ARG A 1 89 ? -53.204 -12.416 75.866 1.00 93.12 89 ARG A CA 1
ATOM 626 C C . ARG A 1 89 ? -53.005 -11.229 74.930 1.00 93.12 89 ARG A C 1
ATOM 628 O O . ARG A 1 89 ? -52.180 -11.334 74.030 1.00 93.12 89 ARG A O 1
ATOM 635 N N . ILE A 1 90 ? -53.708 -10.118 75.152 1.00 91.19 90 ILE A N 1
ATOM 636 C CA . ILE A 1 90 ? -53.533 -8.889 74.368 1.00 91.19 90 ILE A CA 1
ATOM 637 C C . ILE A 1 90 ? -52.098 -8.376 74.517 1.00 91.19 90 ILE A C 1
ATOM 639 O O . ILE A 1 90 ? -51.429 -8.211 73.506 1.00 91.19 90 ILE A O 1
ATOM 643 N N . ALA A 1 91 ? -51.577 -8.257 75.742 1.00 91.38 91 ALA A N 1
ATOM 644 C CA . ALA A 1 91 ? -50.200 -7.816 75.975 1.00 91.38 91 ALA A CA 1
ATOM 645 C C . ALA A 1 91 ? -49.153 -8.743 75.319 1.00 91.38 91 ALA A C 1
ATOM 647 O O . ALA A 1 91 ? -48.160 -8.277 74.759 1.00 91.38 91 ALA A O 1
ATOM 648 N N . ALA A 1 92 ? -49.379 -10.062 75.342 1.00 90.50 92 ALA A N 1
ATOM 649 C CA . ALA A 1 92 ? -48.512 -11.027 74.667 1.00 90.50 92 ALA A CA 1
ATOM 650 C C . ALA A 1 92 ? -48.559 -10.883 73.134 1.00 90.50 92 ALA A C 1
ATOM 652 O O . ALA A 1 92 ? -47.517 -10.937 72.482 1.00 90.50 92 ALA A O 1
ATOM 653 N N . ILE A 1 93 ? -49.746 -10.665 72.558 1.00 89.62 93 ILE A N 1
ATOM 654 C CA . ILE A 1 93 ? -49.922 -10.426 71.119 1.00 89.62 93 ILE A CA 1
ATOM 655 C C . ILE A 1 93 ? -49.312 -9.082 70.712 1.00 89.62 93 ILE A C 1
ATOM 657 O O . ILE A 1 93 ? -48.649 -9.011 69.685 1.00 89.62 93 ILE A O 1
ATOM 661 N N . GLU A 1 94 ? -49.477 -8.028 71.509 1.00 90.81 94 GLU A N 1
ATOM 662 C CA . GLU A 1 94 ? -48.861 -6.718 71.270 1.00 90.81 94 GLU A CA 1
ATOM 663 C C . GLU A 1 94 ? -47.332 -6.810 71.290 1.00 90.81 94 GLU A C 1
ATOM 665 O O . GLU A 1 94 ? -46.670 -6.278 70.399 1.00 90.81 94 GLU A O 1
ATOM 670 N N . SER A 1 95 ? -46.763 -7.557 72.242 1.00 90.06 95 SER A N 1
ATOM 671 C CA . SER A 1 95 ? -45.323 -7.831 72.293 1.00 90.06 95 SER A CA 1
ATOM 672 C C . SER A 1 95 ? -44.837 -8.621 71.069 1.00 90.06 95 SER A C 1
ATOM 674 O O . SER A 1 95 ? -43.829 -8.250 70.464 1.00 90.06 95 SER A O 1
ATOM 676 N N . ALA A 1 96 ? -45.573 -9.659 70.654 1.00 86.38 96 ALA A N 1
ATOM 677 C CA . ALA A 1 96 ? -45.259 -10.459 69.467 1.00 86.38 96 ALA A CA 1
ATOM 678 C C . ALA A 1 96 ? -45.420 -9.675 68.148 1.00 86.38 96 ALA A C 1
ATOM 680 O O . ALA A 1 96 ? -44.639 -9.851 67.212 1.00 86.38 96 ALA A O 1
ATOM 681 N N . ASN A 1 97 ? -46.401 -8.775 68.064 1.00 86.94 97 ASN A N 1
ATOM 682 C CA . ASN A 1 97 ? -46.565 -7.864 66.931 1.00 86.94 97 ASN A CA 1
ATOM 683 C C . ASN A 1 97 ? -45.444 -6.821 66.894 1.00 86.94 97 ASN A C 1
ATOM 685 O O . ASN A 1 97 ? -44.942 -6.514 65.815 1.00 86.94 97 ASN A O 1
ATOM 689 N N . GLY A 1 98 ? -45.005 -6.315 68.051 1.00 89.19 98 GLY A N 1
ATOM 690 C CA . GLY A 1 98 ? -43.858 -5.412 68.150 1.00 89.19 98 GLY A CA 1
ATOM 691 C C . GLY A 1 98 ? -42.555 -6.055 67.668 1.00 89.19 98 GLY A C 1
ATOM 692 O O . GLY A 1 98 ? -41.811 -5.438 66.906 1.00 89.19 98 GLY A O 1
ATOM 693 N N . SER A 1 99 ? -42.300 -7.313 68.045 1.00 88.06 99 SER A N 1
ATOM 694 C CA . SER A 1 99 ? -41.124 -8.065 67.583 1.00 88.06 99 SER A CA 1
ATOM 695 C C . SER A 1 99 ? -41.211 -8.471 66.106 1.00 88.06 99 SER A C 1
ATOM 697 O O . SER A 1 99 ? -40.210 -8.439 65.388 1.00 88.06 99 SER A O 1
ATOM 699 N N . SER A 1 100 ? -42.407 -8.793 65.612 1.00 87.69 100 SER A N 1
ATOM 700 C CA . SER A 1 100 ? -42.627 -9.054 64.184 1.00 87.69 100 SER A CA 1
ATOM 701 C C . SER A 1 100 ? -42.415 -7.785 63.353 1.00 87.69 100 SER A C 1
ATOM 703 O O . SER A 1 100 ? -41.764 -7.830 62.312 1.00 87.69 100 SER A O 1
ATOM 705 N N . GLY A 1 101 ? -42.888 -6.634 63.843 1.00 90.62 101 GLY A N 1
ATOM 706 C CA . GLY A 1 101 ? -42.690 -5.332 63.209 1.00 90.62 101 GLY A CA 1
ATOM 707 C C . GLY A 1 101 ? -41.218 -4.926 63.121 1.00 90.62 101 GLY A C 1
ATOM 708 O O . GLY A 1 101 ? -40.768 -4.501 62.060 1.00 90.62 101 GLY A O 1
ATOM 709 N N . SER A 1 102 ? -40.434 -5.110 64.189 1.00 89.50 102 SER A N 1
ATOM 710 C CA . SER A 1 102 ? -38.987 -4.843 64.146 1.00 89.50 102 SER A CA 1
ATOM 711 C C . SER A 1 102 ? -38.244 -5.789 63.198 1.00 89.50 102 SER A C 1
ATOM 713 O O . SER A 1 102 ? -37.358 -5.349 62.468 1.00 89.50 102 SER A O 1
ATOM 715 N N . THR A 1 103 ? -38.645 -7.062 63.138 1.00 91.31 103 THR A N 1
ATOM 716 C CA . THR A 1 103 ? -38.081 -8.034 62.189 1.00 91.31 103 THR A CA 1
ATOM 717 C C . THR A 1 103 ? -38.356 -7.634 60.738 1.00 91.31 103 THR A C 1
ATOM 719 O O . THR A 1 103 ? -37.441 -7.660 59.918 1.00 91.31 103 THR A O 1
ATOM 722 N N . ILE A 1 104 ? -39.585 -7.212 60.418 1.00 90.94 104 ILE A N 1
ATOM 723 C CA . ILE A 1 104 ? -39.949 -6.736 59.074 1.00 90.94 104 ILE A CA 1
ATOM 724 C C . ILE A 1 104 ? -39.111 -5.512 58.688 1.00 90.94 104 ILE A C 1
ATOM 726 O O . ILE A 1 104 ? -38.565 -5.481 57.589 1.00 90.94 104 ILE A O 1
ATOM 730 N N . THR A 1 105 ? -38.953 -4.540 59.590 1.00 93.06 105 THR A N 1
ATOM 731 C CA . THR A 1 105 ? -38.130 -3.344 59.339 1.00 93.06 105 THR A CA 1
ATOM 732 C C . THR A 1 105 ? -36.658 -3.697 59.095 1.00 93.06 105 THR A C 1
ATOM 734 O O . THR A 1 105 ? -36.026 -3.137 58.197 1.00 93.06 105 THR A O 1
ATOM 737 N N . ASN A 1 106 ? -36.106 -4.655 59.847 1.00 92.62 106 ASN A N 1
ATOM 738 C CA . ASN A 1 106 ? -34.731 -5.119 59.651 1.00 92.62 106 ASN A CA 1
ATOM 739 C C . ASN A 1 106 ? -34.550 -5.806 58.290 1.00 92.62 106 ASN A C 1
ATOM 741 O O . ASN A 1 106 ? -33.610 -5.483 57.573 1.00 92.62 106 ASN A O 1
ATOM 745 N N . LEU A 1 107 ? -35.474 -6.695 57.909 1.00 92.25 107 LEU A N 1
ATOM 746 C CA . LEU A 1 107 ? -35.445 -7.372 56.608 1.00 92.25 107 LEU A CA 1
ATOM 747 C C . LEU A 1 107 ? -35.613 -6.394 55.441 1.00 92.25 107 LEU A C 1
ATOM 749 O O . LEU A 1 107 ? -34.962 -6.558 54.416 1.00 92.25 107 LEU A O 1
ATOM 753 N N . GLN A 1 108 ? -36.459 -5.370 55.586 1.00 92.75 108 GLN A N 1
ATOM 754 C CA . GLN A 1 108 ? -36.590 -4.306 54.584 1.00 92.75 108 GLN A CA 1
ATOM 755 C C . GLN A 1 108 ? -35.275 -3.541 54.417 1.00 92.75 108 GLN A C 1
ATOM 757 O O . GLN A 1 108 ? -34.814 -3.357 53.297 1.00 92.75 108 GLN A O 1
ATOM 762 N N . THR A 1 109 ? -34.627 -3.182 55.527 1.00 93.81 109 THR A N 1
ATOM 763 C CA . THR A 1 109 ? -33.322 -2.504 55.500 1.00 93.81 109 THR A CA 1
ATOM 764 C C . THR A 1 109 ? -32.240 -3.382 54.859 1.00 93.81 109 THR A C 1
ATOM 766 O O . THR A 1 109 ? -31.418 -2.891 54.090 1.00 93.81 109 THR A O 1
ATOM 769 N N . GLU A 1 110 ? -32.241 -4.687 55.144 1.00 91.94 110 GLU A N 1
ATOM 770 C CA . GLU A 1 110 ? -31.302 -5.647 54.551 1.00 91.94 110 GLU A CA 1
ATOM 771 C C . GLU A 1 110 ? -31.551 -5.851 53.050 1.00 91.94 110 GLU A C 1
ATOM 773 O O . GLU A 1 110 ? -30.600 -5.920 52.271 1.00 91.94 110 GLU A O 1
ATOM 778 N N . LEU A 1 111 ? -32.817 -5.888 52.624 1.00 92.00 111 LEU A N 1
ATOM 779 C CA . LEU A 1 111 ? -33.189 -5.969 51.213 1.00 92.00 111 LEU A CA 1
ATOM 780 C C . LEU A 1 111 ? -32.774 -4.705 50.448 1.00 92.00 111 LEU A C 1
ATOM 782 O O . LEU A 1 111 ? -32.258 -4.813 49.335 1.00 92.00 111 LEU A O 1
ATOM 786 N N . ASP A 1 112 ? -32.950 -3.528 51.049 1.00 93.94 112 ASP A N 1
ATOM 787 C CA . ASP A 1 112 ? -32.523 -2.254 50.469 1.00 93.94 112 ASP A CA 1
ATOM 788 C C . ASP A 1 112 ? -30.987 -2.179 50.348 1.00 93.94 112 ASP A C 1
ATOM 790 O O . ASP A 1 112 ? -30.474 -1.775 49.300 1.00 93.94 112 ASP A O 1
ATOM 794 N N . ASP A 1 113 ? -30.234 -2.635 51.362 1.00 92.50 113 ASP A N 1
ATOM 795 C CA . ASP A 1 113 ? -28.762 -2.720 51.301 1.00 92.50 113 ASP A CA 1
ATOM 796 C C . ASP A 1 113 ? -28.299 -3.717 50.228 1.00 92.50 113 ASP A C 1
ATOM 798 O O . ASP A 1 113 ? -27.414 -3.415 49.422 1.00 92.50 113 ASP A O 1
ATOM 802 N N . ALA A 1 114 ? -28.928 -4.893 50.154 1.00 90.75 114 ALA A N 1
ATOM 803 C CA . ALA A 1 114 ? -28.642 -5.882 49.120 1.00 90.75 114 ALA A CA 1
ATOM 804 C C . ALA A 1 114 ? -28.947 -5.336 47.715 1.00 90.75 114 ALA A C 1
ATOM 806 O O . ALA A 1 114 ? -28.139 -5.508 46.799 1.00 90.75 114 ALA A O 1
ATOM 807 N N . GLY A 1 115 ? -30.066 -4.625 47.548 1.00 92.62 115 GLY A N 1
ATOM 808 C CA . GLY A 1 115 ? -30.433 -3.950 46.304 1.00 92.62 115 GLY A CA 1
ATOM 809 C C . GLY A 1 115 ? -29.408 -2.893 45.892 1.00 92.62 115 GLY A C 1
ATOM 810 O O . GLY A 1 115 ? -28.979 -2.864 44.736 1.00 92.62 115 GLY A O 1
ATOM 811 N N . ALA A 1 116 ? -28.937 -2.079 46.840 1.00 92.31 116 ALA A N 1
ATOM 812 C CA . ALA A 1 116 ? -27.887 -1.094 46.597 1.00 92.31 116 ALA A CA 1
ATOM 813 C C . ALA A 1 116 ? -26.564 -1.756 46.168 1.00 92.31 116 ALA A C 1
ATOM 815 O O . ALA A 1 116 ? -25.937 -1.319 45.199 1.00 92.31 116 ALA A O 1
ATOM 816 N N . ARG A 1 117 ? -26.156 -2.847 46.831 1.00 91.69 117 ARG A N 1
ATOM 817 C CA . ARG A 1 117 ? -24.952 -3.615 46.465 1.00 91.69 117 ARG A CA 1
ATOM 818 C C . ARG A 1 117 ? -25.060 -4.253 45.084 1.00 91.69 117 ARG A C 1
ATOM 820 O O . ARG A 1 117 ? -24.096 -4.203 44.324 1.00 91.69 117 ARG A O 1
ATOM 827 N N . LEU A 1 118 ? -26.216 -4.824 44.746 1.00 92.88 118 LEU A N 1
ATOM 828 C CA . LEU A 1 118 ? -26.470 -5.380 43.415 1.00 92.88 118 LEU A CA 1
ATOM 829 C C . LEU A 1 118 ? -26.378 -4.300 42.335 1.00 92.88 118 LEU A C 1
ATOM 831 O O . LEU A 1 118 ? -25.743 -4.525 41.307 1.00 92.88 118 LEU A O 1
ATOM 835 N N . GLY A 1 119 ? -26.932 -3.112 42.591 1.00 94.12 119 GLY A N 1
ATOM 836 C CA . GLY A 1 119 ? -26.791 -1.963 41.698 1.00 94.12 119 GLY A CA 1
ATOM 837 C C . GLY A 1 119 ? -25.325 -1.593 41.461 1.00 94.12 119 GLY A C 1
ATOM 838 O O . GLY A 1 119 ? -24.901 -1.475 40.312 1.00 94.12 119 GLY A O 1
ATOM 839 N N . ILE A 1 120 ? -24.522 -1.510 42.524 1.00 94.44 120 ILE A N 1
ATOM 840 C CA . ILE A 1 120 ? -23.084 -1.217 42.424 1.00 94.44 120 ILE A CA 1
ATOM 841 C C . ILE A 1 120 ? -22.336 -2.293 41.614 1.00 94.44 120 ILE A C 1
ATOM 843 O O . ILE A 1 120 ? -21.558 -1.979 40.715 1.00 94.44 120 ILE A O 1
ATOM 847 N N . LEU A 1 121 ? -22.572 -3.575 41.902 1.00 93.69 121 LEU A N 1
ATOM 848 C CA . LEU A 1 121 ? -21.908 -4.671 41.190 1.00 93.69 121 LEU A CA 1
ATOM 849 C C . LEU A 1 121 ? -22.312 -4.724 39.714 1.00 93.69 121 LEU A C 1
ATOM 851 O O . LEU A 1 121 ? -21.449 -4.930 38.865 1.00 93.69 121 LEU A O 1
ATOM 855 N N . SER A 1 122 ? -23.586 -4.477 39.396 1.00 94.25 122 SER A N 1
ATOM 856 C CA . SER A 1 122 ? -24.058 -4.402 38.009 1.00 94.25 122 SER A CA 1
ATOM 857 C C . SER A 1 122 ? -23.386 -3.271 37.224 1.00 94.25 122 SER A C 1
ATOM 859 O O . SER A 1 122 ? -22.980 -3.481 36.085 1.00 94.25 122 SER A O 1
ATOM 861 N N . GLY A 1 123 ? -23.172 -2.106 37.848 1.00 93.88 123 GLY A N 1
ATOM 862 C CA . GLY A 1 123 ? -22.437 -0.998 37.234 1.00 93.88 123 GLY A CA 1
ATOM 863 C C . GLY A 1 123 ? -20.974 -1.344 36.957 1.00 93.88 123 GLY A C 1
ATOM 864 O O . GLY A 1 123 ? -20.450 -1.022 35.892 1.00 93.88 123 GLY A O 1
ATOM 865 N N . LEU A 1 124 ? -20.321 -2.058 37.879 1.00 94.50 124 LEU A N 1
ATOM 866 C CA . LEU A 1 124 ? -18.958 -2.546 37.672 1.00 94.50 124 LEU A CA 1
ATOM 867 C C . LEU A 1 124 ? -18.885 -3.586 36.543 1.00 94.50 124 LEU A C 1
ATOM 869 O O . LEU A 1 124 ? -17.972 -3.515 35.723 1.00 94.50 124 LEU A O 1
ATOM 873 N N . ILE A 1 125 ? -19.831 -4.530 36.492 1.00 94.88 125 ILE A N 1
ATOM 874 C CA . ILE A 1 125 ? -19.918 -5.536 35.422 1.00 94.88 125 ILE A CA 1
ATOM 875 C C . ILE A 1 125 ? -20.078 -4.845 34.066 1.00 94.88 125 ILE A C 1
ATOM 877 O O . ILE A 1 125 ? -19.310 -5.145 33.161 1.00 94.88 125 ILE A O 1
ATOM 881 N N . ALA A 1 126 ? -20.964 -3.851 33.956 1.00 95.88 126 ALA A N 1
ATOM 882 C CA . ALA A 1 126 ? -21.156 -3.096 32.718 1.00 95.88 126 ALA A CA 1
ATOM 883 C C . ALA A 1 126 ? -19.862 -2.411 32.227 1.00 95.88 126 ALA A C 1
ATOM 885 O O . ALA A 1 126 ? -19.569 -2.421 31.034 1.00 95.88 126 ALA A O 1
ATOM 886 N N . LEU A 1 127 ? -19.040 -1.860 33.132 1.00 95.00 127 LEU A N 1
ATOM 887 C CA . LEU A 1 127 ? -17.736 -1.284 32.765 1.00 95.00 127 LEU A CA 1
ATOM 888 C C . LEU A 1 127 ? -16.735 -2.346 32.279 1.00 95.00 127 LEU A C 1
ATOM 890 O O . LEU A 1 127 ? -15.935 -2.074 31.382 1.00 95.00 127 LEU A O 1
ATOM 894 N N . TYR A 1 128 ? -16.756 -3.546 32.866 1.00 94.69 128 TYR A N 1
ATOM 895 C CA . TYR A 1 128 ? -15.924 -4.665 32.414 1.00 94.69 128 TYR A CA 1
ATOM 896 C C . TYR A 1 128 ? -16.381 -5.221 31.066 1.00 94.69 128 TYR A C 1
ATOM 898 O O . TYR A 1 128 ? -15.532 -5.462 30.211 1.00 94.69 128 TYR A O 1
ATOM 906 N N . GLU A 1 129 ? -17.689 -5.359 30.853 1.00 94.19 129 GLU A N 1
ATOM 907 C CA . GLU A 1 129 ? -18.267 -5.744 29.563 1.00 94.19 129 GLU A CA 1
ATOM 908 C C . GLU A 1 129 ? -17.882 -4.728 28.481 1.00 94.19 129 GLU A C 1
ATOM 910 O O . GLU A 1 129 ? -17.386 -5.114 27.427 1.00 94.19 129 GLU A O 1
ATOM 915 N N . GLN A 1 130 ? -17.971 -3.425 28.771 1.00 93.81 130 GLN A N 1
ATOM 916 C CA . GLN A 1 130 ? -17.531 -2.379 27.844 1.00 93.81 130 GLN A CA 1
ATOM 917 C C . GLN A 1 130 ? -16.018 -2.441 27.558 1.00 93.81 130 GLN A C 1
ATOM 919 O O . GLN A 1 130 ? -15.573 -2.123 26.455 1.00 93.81 130 GLN A O 1
ATOM 924 N N . LEU A 1 131 ? -15.200 -2.847 28.537 1.00 93.12 131 LEU A N 1
ATOM 925 C CA . LEU A 1 131 ? -13.758 -3.041 28.349 1.00 93.12 131 LEU A CA 1
ATOM 926 C C . LEU A 1 131 ? -13.454 -4.252 27.455 1.00 93.12 131 LEU A C 1
ATOM 928 O O . LEU A 1 131 ? -12.478 -4.213 26.699 1.00 93.12 131 LEU A O 1
ATOM 932 N N . GLU A 1 132 ? -14.254 -5.311 27.564 1.00 91.94 132 GLU A N 1
ATOM 933 C CA . GLU A 1 132 ? -14.163 -6.522 26.745 1.00 91.94 132 GLU A CA 1
ATOM 934 C C . GLU A 1 132 ? -14.670 -6.287 25.316 1.00 91.94 132 GLU A C 1
ATOM 936 O O . GLU A 1 132 ? -14.033 -6.742 24.368 1.00 91.94 132 GLU A O 1
ATOM 941 N N . GLU A 1 133 ? -15.726 -5.487 25.149 1.00 92.50 133 GLU A N 1
ATOM 942 C CA . GLU A 1 133 ? -16.273 -5.089 23.846 1.00 92.50 133 GLU A CA 1
ATOM 943 C C . GLU A 1 133 ? -15.259 -4.307 22.988 1.00 92.50 133 GLU A C 1
ATOM 945 O O . GLU A 1 133 ? -15.344 -4.310 21.758 1.00 92.50 133 GLU A O 1
ATOM 950 N N . ILE A 1 134 ? -14.241 -3.683 23.602 1.00 90.81 134 ILE A N 1
ATOM 951 C CA . ILE A 1 134 ? -13.086 -3.153 22.863 1.00 90.81 134 ILE A CA 1
ATOM 952 C C . ILE A 1 134 ? -12.219 -4.320 22.375 1.00 90.81 134 ILE A C 1
ATOM 954 O O . ILE A 1 134 ? -11.167 -4.652 22.945 1.00 90.81 134 ILE A O 1
ATOM 958 N N . ASP A 1 135 ? -12.660 -4.901 21.263 1.00 89.12 135 ASP A N 1
ATOM 959 C CA . ASP A 1 135 ? -12.036 -6.039 20.611 1.00 89.12 135 ASP A CA 1
ATOM 960 C C . ASP A 1 135 ? -10.789 -5.614 19.820 1.00 89.12 135 ASP A C 1
ATOM 962 O O . ASP A 1 135 ? -10.790 -5.426 18.601 1.00 89.12 135 ASP A O 1
ATOM 966 N N . VAL A 1 136 ? -9.677 -5.482 20.544 1.00 89.31 136 VAL A N 1
ATOM 967 C CA . VAL A 1 136 ? -8.343 -5.251 19.968 1.00 89.31 136 VAL A CA 1
ATOM 968 C C . VAL A 1 136 ? -7.945 -6.391 19.025 1.00 89.31 136 VAL A C 1
ATOM 970 O O . VAL A 1 136 ? -7.183 -6.167 18.086 1.00 89.31 136 VAL A O 1
ATOM 973 N N . ASN A 1 137 ? -8.451 -7.605 19.254 1.00 89.81 137 ASN A N 1
ATOM 974 C CA . ASN A 1 137 ? -8.116 -8.759 18.438 1.00 89.81 137 ASN A CA 1
ATOM 975 C C . ASN A 1 137 ? -8.753 -8.648 17.049 1.00 89.81 137 ASN A C 1
ATOM 977 O O . ASN A 1 137 ? -8.049 -8.838 16.063 1.00 89.81 137 ASN A O 1
ATOM 981 N N . SER A 1 138 ? -10.022 -8.243 16.945 1.00 90.81 138 SER A N 1
ATOM 982 C CA . SER A 1 138 ? -10.649 -7.965 15.643 1.00 90.81 138 SER A CA 1
ATOM 983 C C . SER A 1 138 ? -9.907 -6.879 14.862 1.00 90.81 138 SER A C 1
ATOM 985 O O . SER A 1 138 ? -9.672 -7.039 13.665 1.00 90.81 138 SER A O 1
ATOM 987 N N . VAL A 1 139 ? -9.469 -5.812 15.542 1.00 91.62 139 VAL A N 1
ATOM 988 C CA . VAL A 1 139 ? -8.684 -4.727 14.939 1.00 91.62 139 VAL A CA 1
ATOM 989 C C . VAL A 1 139 ? -7.353 -5.248 14.401 1.00 91.62 139 VAL A C 1
ATOM 991 O O . VAL A 1 139 ? -6.977 -4.936 13.274 1.00 91.62 139 VAL A O 1
ATOM 994 N N . LEU A 1 140 ? -6.640 -6.060 15.186 1.00 92.44 140 LEU A N 1
ATOM 995 C CA . LEU A 1 140 ? -5.360 -6.631 14.776 1.00 92.44 140 LEU A CA 1
ATOM 996 C C . LEU A 1 140 ? -5.525 -7.641 13.639 1.00 92.44 140 LEU A C 1
ATOM 998 O O . LEU A 1 140 ? -4.813 -7.538 12.649 1.00 92.44 140 LEU A O 1
ATOM 1002 N N . VAL A 1 141 ? -6.467 -8.580 13.743 1.00 94.56 141 VAL A N 1
ATOM 1003 C CA . VAL A 1 141 ? -6.715 -9.599 12.710 1.00 94.56 141 VAL A CA 1
ATOM 1004 C C . VAL A 1 141 ? -7.172 -8.945 11.408 1.00 94.56 141 VAL A C 1
ATOM 1006 O O . VAL A 1 141 ? -6.613 -9.231 10.349 1.00 94.56 141 VAL A O 1
ATOM 1009 N N . GLY A 1 142 ? -8.133 -8.021 11.477 1.00 93.81 142 GLY A N 1
ATOM 1010 C CA . GLY A 1 142 ? -8.607 -7.278 10.310 1.00 93.81 142 GLY A CA 1
ATOM 1011 C C . GLY A 1 142 ? -7.499 -6.436 9.678 1.00 93.81 142 GLY A C 1
ATOM 1012 O O . GLY A 1 142 ? -7.321 -6.453 8.462 1.00 93.81 142 GLY A O 1
ATOM 1013 N N . GLY A 1 143 ? -6.701 -5.754 10.500 1.00 94.50 143 GLY A N 1
ATOM 1014 C CA . GLY A 1 143 ? -5.595 -4.935 10.022 1.00 94.50 143 GLY A CA 1
ATOM 1015 C C . GLY A 1 143 ? -4.426 -5.738 9.437 1.00 94.50 143 GLY A C 1
ATOM 1016 O O . GLY A 1 143 ? -3.871 -5.333 8.418 1.00 94.50 143 GLY A O 1
ATOM 1017 N N . VAL A 1 144 ? -4.081 -6.893 10.017 1.00 95.12 144 VAL A N 1
ATOM 1018 C CA . VAL A 1 144 ? -3.076 -7.819 9.463 1.00 95.12 144 VAL A CA 1
ATOM 1019 C C . VAL A 1 144 ? -3.553 -8.401 8.137 1.00 95.12 144 VAL A C 1
ATOM 1021 O O . VAL A 1 144 ? -2.781 -8.407 7.188 1.00 95.12 144 VAL A O 1
ATOM 1024 N N . THR A 1 145 ? -4.825 -8.793 8.032 1.00 96.44 145 THR A N 1
ATOM 1025 C CA . THR A 1 145 ? -5.404 -9.302 6.775 1.00 96.44 145 THR A CA 1
ATOM 1026 C C . THR A 1 145 ? -5.354 -8.243 5.667 1.00 96.44 145 THR A C 1
ATOM 1028 O O . THR A 1 145 ? -4.978 -8.531 4.533 1.00 96.44 145 THR A O 1
ATOM 1031 N N . ALA A 1 146 ? -5.680 -6.985 5.988 1.00 93.88 146 ALA A N 1
ATOM 1032 C CA . ALA A 1 146 ? -5.587 -5.882 5.031 1.00 93.88 146 ALA A CA 1
ATOM 1033 C C . ALA A 1 146 ? -4.138 -5.611 4.586 1.00 93.88 146 ALA A C 1
ATOM 1035 O O . ALA A 1 146 ? -3.890 -5.289 3.424 1.00 93.88 146 ALA A O 1
ATOM 1036 N N . LEU A 1 147 ? -3.176 -5.744 5.504 1.00 96.44 147 LEU A N 1
ATOM 1037 C CA . LEU A 1 147 ? -1.755 -5.616 5.187 1.00 96.44 147 LEU A CA 1
ATOM 1038 C C . LEU A 1 147 ? -1.236 -6.765 4.342 1.00 96.44 147 LEU A C 1
ATOM 1040 O O . LEU A 1 147 ? -0.470 -6.512 3.422 1.00 96.44 147 LEU A O 1
ATOM 1044 N N . GLU A 1 148 ? -1.647 -7.994 4.638 1.00 95.81 148 GLU A N 1
ATOM 1045 C CA . GLU A 1 148 ? -1.298 -9.173 3.851 1.00 95.81 148 GLU A CA 1
ATOM 1046 C C . GLU A 1 148 ? -1.700 -8.970 2.390 1.00 95.81 148 GLU A C 1
ATOM 1048 O O . GLU A 1 148 ? -0.843 -9.067 1.517 1.00 95.81 148 GLU A O 1
ATOM 1053 N N . GLY A 1 149 ? -2.945 -8.554 2.128 1.00 93.88 149 GLY A N 1
ATOM 1054 C CA . GLY A 1 149 ? -3.393 -8.227 0.771 1.00 93.88 149 GLY A CA 1
ATOM 1055 C C . GLY A 1 149 ? -2.528 -7.154 0.098 1.00 93.88 149 GLY A C 1
ATOM 1056 O O . GLY A 1 149 ? -2.081 -7.337 -1.031 1.00 93.88 149 GLY A O 1
ATOM 1057 N N . ALA A 1 150 ? -2.210 -6.070 0.812 1.00 94.62 150 ALA A N 1
ATOM 1058 C CA . ALA A 1 150 ? -1.369 -4.996 0.278 1.00 94.62 150 ALA A CA 1
ATOM 1059 C C . ALA A 1 150 ? 0.094 -5.419 0.035 1.00 94.62 150 ALA A C 1
ATOM 1061 O O . ALA A 1 150 ? 0.753 -4.865 -0.844 1.00 94.62 150 ALA A O 1
ATOM 1062 N N . PHE A 1 151 ? 0.630 -6.362 0.816 1.00 95.62 151 PHE A N 1
ATOM 1063 C CA . PHE A 1 151 ? 1.964 -6.923 0.591 1.00 95.62 151 PHE A CA 1
ATOM 1064 C C . PHE A 1 151 ? 1.976 -7.897 -0.581 1.00 95.62 151 PHE A C 1
ATOM 1066 O O . PHE A 1 151 ? 2.900 -7.827 -1.383 1.00 95.62 151 PHE A O 1
ATOM 1073 N N . VAL A 1 152 ? 0.953 -8.744 -0.717 1.00 96.31 152 VAL A N 1
ATOM 1074 C CA . VAL A 1 152 ? 0.802 -9.641 -1.871 1.00 96.31 152 VAL A CA 1
ATOM 1075 C C . VAL A 1 152 ? 0.776 -8.828 -3.166 1.00 96.31 152 VAL A C 1
ATOM 1077 O O . VAL A 1 152 ? 1.606 -9.058 -4.037 1.00 96.31 152 VAL A O 1
ATOM 1080 N N . GLU A 1 153 ? -0.054 -7.783 -3.249 1.00 92.75 153 GLU A N 1
ATOM 1081 C CA . GLU A 1 153 ? -0.109 -6.907 -4.431 1.00 92.75 153 GLU A CA 1
ATOM 1082 C C . GLU A 1 153 ? 1.216 -6.198 -4.748 1.00 92.75 153 GLU A C 1
ATOM 1084 O O . GLU A 1 153 ? 1.485 -5.876 -5.909 1.00 92.75 153 GLU A O 1
ATOM 1089 N N . LEU A 1 154 ? 2.015 -5.885 -3.723 1.00 94.75 154 LEU A N 1
ATOM 1090 C CA . LEU A 1 154 ? 3.334 -5.275 -3.881 1.00 94.75 154 LEU A CA 1
ATOM 1091 C C . LEU A 1 154 ? 4.356 -6.301 -4.383 1.00 94.75 154 LEU A C 1
ATOM 1093 O O . LEU A 1 154 ? 5.180 -5.982 -5.236 1.00 94.75 154 LEU A O 1
ATOM 1097 N N . THR A 1 155 ? 4.316 -7.520 -3.844 1.00 95.12 155 THR A N 1
ATOM 1098 C CA . THR A 1 155 ? 5.225 -8.609 -4.207 1.00 95.12 155 THR A CA 1
ATOM 1099 C C . THR A 1 155 ? 4.935 -9.152 -5.603 1.00 95.12 155 THR A C 1
ATOM 1101 O O . THR A 1 155 ? 5.883 -9.427 -6.333 1.00 95.12 155 THR A O 1
ATOM 1104 N N . ASP A 1 156 ? 3.669 -9.224 -6.012 1.00 94.56 156 ASP A N 1
ATOM 1105 C CA . ASP A 1 156 ? 3.265 -9.694 -7.344 1.00 94.56 156 ASP A CA 1
ATOM 1106 C C . ASP A 1 156 ? 3.785 -8.793 -8.484 1.00 94.56 156 ASP A C 1
ATOM 1108 O O . ASP A 1 156 ? 4.001 -9.264 -9.600 1.00 94.56 156 ASP A O 1
ATOM 1112 N N . ASP A 1 157 ? 4.055 -7.512 -8.207 1.00 91.88 157 ASP A N 1
ATOM 1113 C CA . ASP A 1 157 ? 4.612 -6.568 -9.187 1.00 91.88 157 ASP A CA 1
ATOM 1114 C C . ASP A 1 157 ? 6.142 -6.659 -9.324 1.00 91.88 157 ASP A C 1
ATOM 1116 O O . ASP A 1 157 ? 6.694 -6.199 -10.329 1.00 91.88 157 ASP A O 1
ATOM 1120 N N . LEU A 1 158 ? 6.846 -7.235 -8.340 1.00 94.00 158 LEU A N 1
ATOM 1121 C CA . LEU A 1 158 ? 8.314 -7.292 -8.340 1.00 94.00 158 LEU A CA 1
ATOM 1122 C C . LEU A 1 158 ? 8.890 -8.022 -9.565 1.00 94.00 158 LEU A C 1
ATOM 1124 O O . LEU A 1 158 ? 9.787 -7.450 -10.187 1.00 94.00 158 LEU A O 1
ATOM 1128 N N . PRO A 1 159 ? 8.379 -9.199 -9.985 1.00 94.75 159 PRO A N 1
ATOM 1129 C CA . PRO A 1 159 ? 8.892 -9.885 -11.172 1.00 94.75 159 PRO A CA 1
ATOM 1130 C C . PRO A 1 159 ? 8.797 -9.036 -12.445 1.00 94.75 159 PRO A C 1
ATOM 1132 O O . PRO A 1 159 ? 9.714 -9.042 -13.261 1.00 94.75 159 PRO A O 1
ATOM 1135 N N . THR A 1 160 ? 7.722 -8.253 -12.589 1.00 91.75 160 THR A N 1
ATOM 1136 C CA . THR A 1 160 ? 7.533 -7.362 -13.746 1.00 91.75 160 THR A CA 1
ATOM 1137 C C . THR A 1 160 ? 8.587 -6.254 -13.763 1.00 91.75 160 THR A C 1
ATOM 1139 O O . THR A 1 160 ? 9.143 -5.930 -14.813 1.00 91.75 160 THR A O 1
ATOM 1142 N N . LEU A 1 161 ? 8.895 -5.677 -12.595 1.00 94.12 161 LEU A N 1
ATOM 1143 C CA . LEU A 1 161 ? 9.958 -4.682 -12.467 1.00 94.12 161 LEU A CA 1
ATOM 1144 C C . LEU A 1 161 ? 11.341 -5.290 -12.745 1.00 94.12 161 LEU A C 1
ATOM 1146 O O . LEU A 1 161 ? 12.150 -4.662 -13.423 1.00 94.12 161 LEU A O 1
ATOM 1150 N N . GLU A 1 162 ? 11.624 -6.488 -12.234 1.00 92.06 162 GLU A N 1
ATOM 1151 C CA . GLU A 1 162 ? 12.892 -7.189 -12.472 1.00 92.06 162 GLU A CA 1
ATOM 1152 C C . GLU A 1 162 ? 13.103 -7.489 -13.960 1.00 92.06 162 GLU A C 1
ATOM 1154 O O . GLU A 1 162 ? 14.168 -7.185 -14.504 1.00 92.06 162 GLU A O 1
ATOM 1159 N N . GLU A 1 163 ? 12.078 -8.011 -14.638 1.00 92.00 163 GLU A N 1
ATOM 1160 C CA . GLU A 1 163 ? 12.101 -8.257 -16.081 1.00 92.00 163 GLU A CA 1
ATOM 1161 C C . GLU A 1 163 ? 12.337 -6.958 -16.859 1.00 92.00 163 GLU A C 1
ATOM 1163 O O . GLU A 1 163 ? 13.215 -6.881 -17.723 1.00 92.00 163 GLU A O 1
ATOM 1168 N N . GLY A 1 164 ? 11.612 -5.896 -16.511 1.00 90.50 164 GLY A N 1
ATOM 1169 C CA . GLY A 1 164 ? 11.761 -4.601 -17.156 1.00 90.50 164 GLY A CA 1
ATOM 1170 C C . GLY A 1 164 ? 13.123 -3.940 -16.930 1.00 90.50 164 GLY A C 1
ATOM 1171 O O . GLY A 1 164 ? 13.678 -3.339 -17.853 1.00 90.50 164 GLY A O 1
ATOM 1172 N N . LEU A 1 165 ? 13.708 -4.084 -15.737 1.00 91.88 165 LEU A N 1
ATOM 1173 C CA . LEU A 1 165 ? 15.074 -3.642 -15.449 1.00 91.88 165 LEU A CA 1
ATOM 1174 C C . LEU A 1 165 ? 16.104 -4.441 -16.250 1.00 91.88 165 LEU A C 1
ATOM 1176 O O . LEU A 1 165 ? 17.030 -3.839 -16.792 1.00 91.88 165 LEU A O 1
ATOM 1180 N N . ALA A 1 166 ? 15.939 -5.760 -16.369 1.00 92.94 166 ALA A N 1
ATOM 1181 C CA . ALA A 1 166 ? 16.821 -6.602 -17.174 1.00 92.94 166 ALA A CA 1
ATOM 1182 C C . ALA A 1 166 ? 16.772 -6.210 -18.661 1.00 92.94 166 ALA A C 1
ATOM 1184 O O . ALA A 1 166 ? 17.818 -6.027 -19.288 1.00 92.94 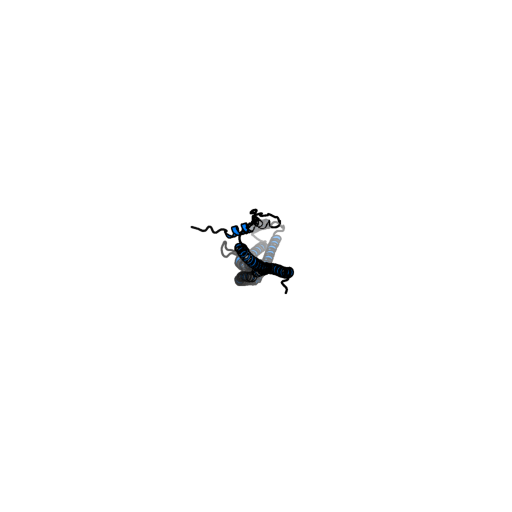166 ALA A O 1
ATOM 1185 N N . LEU A 1 167 ? 15.572 -5.987 -19.209 1.00 88.31 167 LEU A N 1
ATOM 1186 C CA . LEU A 1 167 ? 15.390 -5.492 -20.578 1.00 88.31 167 LEU A CA 1
ATOM 1187 C C . LEU A 1 167 ? 16.001 -4.097 -20.767 1.00 88.31 167 LEU A C 1
ATOM 1189 O O . LEU A 1 167 ? 16.677 -3.845 -21.765 1.00 88.31 167 LEU A O 1
ATOM 1193 N N . GLY A 1 168 ? 15.816 -3.196 -19.799 1.00 89.69 168 GLY A N 1
ATOM 1194 C CA . GLY A 1 168 ? 16.418 -1.862 -19.811 1.00 89.69 168 GLY A CA 1
ATOM 1195 C C . GLY A 1 168 ? 17.949 -1.897 -19.776 1.00 89.69 168 GLY A C 1
ATOM 1196 O O . GLY A 1 168 ? 18.601 -1.177 -20.533 1.00 89.69 168 GLY A O 1
ATOM 1197 N N . GLN A 1 169 ? 18.537 -2.763 -18.948 1.00 90.81 169 GLN A N 1
ATOM 1198 C CA . GLN A 1 169 ? 19.986 -2.981 -18.895 1.00 90.81 169 GLN A CA 1
ATOM 1199 C C . GLN A 1 169 ? 20.515 -3.546 -20.213 1.00 90.81 169 GLN A C 1
ATOM 1201 O O . GLN A 1 169 ? 21.513 -3.055 -20.735 1.00 90.81 169 GLN A O 1
ATOM 1206 N N . GLN A 1 170 ? 19.826 -4.534 -20.787 1.00 92.12 170 GLN A N 1
ATOM 1207 C CA . GLN A 1 170 ? 20.192 -5.104 -22.079 1.00 92.12 170 GLN A CA 1
ATOM 1208 C C . GLN A 1 170 ? 20.155 -4.046 -23.191 1.00 92.12 170 GLN A C 1
ATOM 1210 O O . GLN A 1 170 ? 21.069 -3.988 -24.013 1.00 92.12 170 GLN A O 1
ATOM 1215 N N . ALA A 1 171 ? 19.131 -3.192 -23.206 1.00 89.06 171 ALA A N 1
ATOM 1216 C CA . ALA A 1 171 ? 19.008 -2.094 -24.159 1.00 89.06 171 ALA A CA 1
ATOM 1217 C C . ALA A 1 171 ? 20.146 -1.068 -24.027 1.00 89.06 171 ALA A C 1
ATOM 1219 O O . ALA A 1 171 ? 20.741 -0.662 -25.027 1.00 89.06 171 ALA A O 1
ATOM 1220 N N . LEU A 1 172 ? 20.491 -0.683 -22.794 1.00 91.94 172 LEU A N 1
ATOM 1221 C CA . LEU A 1 172 ? 21.614 0.216 -22.521 1.00 91.94 172 LEU A CA 1
ATOM 1222 C C . LEU A 1 172 ? 22.953 -0.403 -22.935 1.00 91.94 172 LEU A C 1
ATOM 1224 O O . LEU A 1 172 ? 23.757 0.275 -23.568 1.00 91.94 172 LEU A O 1
ATOM 1228 N N . GLN A 1 173 ? 23.165 -1.692 -22.661 1.00 93.75 173 GLN A N 1
ATOM 1229 C CA . GLN A 1 173 ? 24.373 -2.405 -23.078 1.00 93.75 173 GLN A CA 1
ATOM 1230 C C . GLN A 1 173 ? 24.500 -2.461 -24.605 1.00 93.75 173 GLN A C 1
ATOM 1232 O O . GLN A 1 173 ? 25.593 -2.303 -25.145 1.00 93.75 173 GLN A O 1
ATOM 1237 N N . GLN A 1 174 ? 23.392 -2.677 -25.321 1.00 89.44 174 GLN A N 1
ATOM 1238 C CA . GLN A 1 174 ? 23.390 -2.645 -26.786 1.00 89.44 174 GLN A CA 1
ATOM 1239 C C . GLN A 1 174 ? 23.773 -1.263 -27.319 1.00 89.44 174 GLN A C 1
ATOM 1241 O O . GLN A 1 174 ? 24.586 -1.176 -28.237 1.00 89.44 174 GLN A O 1
ATOM 1246 N N . LEU A 1 175 ? 23.237 -0.193 -26.726 1.00 89.12 175 LEU A N 1
ATOM 1247 C CA . LEU A 1 175 ? 23.619 1.170 -27.085 1.00 89.12 175 LEU A CA 1
ATOM 1248 C C . LEU A 1 175 ? 25.106 1.421 -26.812 1.00 89.12 175 LEU A C 1
ATOM 1250 O O . LEU A 1 175 ? 25.803 1.939 -27.680 1.00 89.12 175 LEU A O 1
ATOM 1254 N N . GLU A 1 176 ? 25.598 1.034 -25.634 1.00 91.94 176 GLU A N 1
ATOM 1255 C CA . GLU A 1 176 ? 27.001 1.201 -25.246 1.00 91.94 176 GLU A CA 1
ATOM 1256 C C . GLU A 1 176 ? 27.947 0.482 -26.213 1.00 91.94 176 GLU 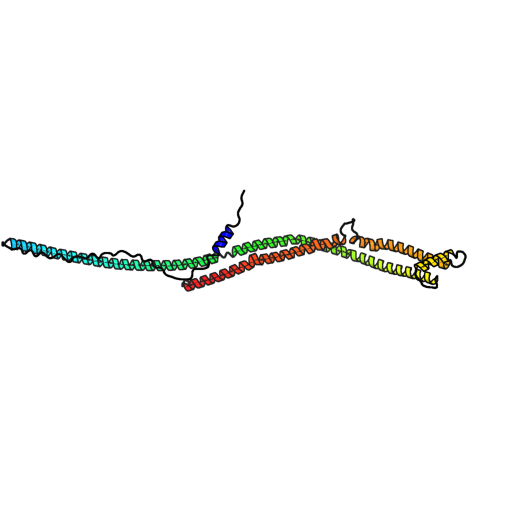A C 1
ATOM 1258 O O . GLU A 1 176 ? 28.947 1.058 -26.639 1.00 91.94 176 GLU A O 1
ATOM 1263 N N . ASN A 1 177 ? 27.590 -0.731 -26.641 1.00 91.56 177 ASN A N 1
ATOM 1264 C CA . ASN A 1 177 ? 28.360 -1.495 -27.621 1.00 91.56 177 ASN A CA 1
ATOM 1265 C C . ASN A 1 177 ? 28.405 -0.824 -29.010 1.00 91.56 177 ASN A C 1
ATOM 1267 O O . ASN A 1 177 ? 29.352 -1.048 -29.763 1.00 91.56 177 ASN A O 1
ATOM 1271 N N . GLU A 1 178 ? 27.415 0.003 -29.356 1.00 88.12 178 GLU A N 1
ATOM 1272 C CA . GLU A 1 178 ? 27.349 0.732 -30.632 1.00 88.12 178 GLU A CA 1
ATOM 1273 C C . GLU A 1 178 ? 28.027 2.119 -30.566 1.00 88.12 178 GLU A C 1
ATOM 1275 O O . GLU A 1 178 ? 28.387 2.679 -31.606 1.00 88.12 178 GLU A O 1
ATOM 1280 N N . LEU A 1 179 ? 28.273 2.677 -29.370 1.00 88.75 179 LEU A N 1
ATOM 1281 C CA . LEU A 1 179 ? 28.922 3.989 -29.209 1.00 88.75 179 LEU A CA 1
ATOM 1282 C C . LEU A 1 179 ? 30.304 4.093 -29.884 1.00 88.75 179 LEU A C 1
ATOM 1284 O O . LEU A 1 179 ? 30.560 5.124 -30.515 1.00 88.75 179 LEU A O 1
ATOM 1288 N N . PRO A 1 180 ? 31.200 3.084 -29.819 1.00 91.56 180 PRO A N 1
ATOM 1289 C CA . PRO A 1 180 ? 32.479 3.135 -30.526 1.00 91.56 180 PRO A CA 1
ATOM 1290 C C . PRO A 1 180 ? 32.320 3.229 -32.046 1.00 91.56 180 PRO A C 1
ATOM 1292 O O . PRO A 1 180 ? 33.088 3.923 -32.707 1.00 91.56 180 PRO A O 1
ATOM 1295 N N . ALA A 1 181 ? 31.310 2.567 -32.614 1.00 85.62 181 ALA A N 1
ATOM 1296 C CA . ALA A 1 181 ? 31.045 2.650 -34.044 1.00 85.62 181 ALA A CA 1
ATOM 1297 C C . ALA A 1 181 ? 30.513 4.038 -34.429 1.00 85.62 181 ALA A C 1
ATOM 1299 O O . ALA A 1 181 ? 30.956 4.615 -35.419 1.00 85.62 181 ALA A O 1
ATOM 1300 N N . MET A 1 182 ? 29.639 4.633 -33.609 1.00 85.12 182 MET A N 1
ATOM 1301 C CA . MET A 1 182 ? 29.168 6.008 -33.818 1.00 85.12 182 MET A CA 1
ATOM 1302 C C . MET A 1 182 ? 30.289 7.048 -33.679 1.00 85.12 182 MET A C 1
ATOM 1304 O O . MET A 1 182 ? 30.314 8.038 -34.414 1.00 85.12 182 MET A O 1
ATOM 1308 N N . SER A 1 183 ? 31.234 6.849 -32.756 1.00 86.62 183 SER A N 1
ATOM 1309 C CA . SER A 1 183 ? 32.383 7.748 -32.606 1.00 86.62 183 SER A CA 1
ATOM 1310 C C . SER A 1 183 ? 33.373 7.605 -33.767 1.00 86.62 183 SER A C 1
ATOM 1312 O O . SER A 1 183 ? 33.853 8.618 -34.280 1.00 86.62 183 SER A O 1
ATOM 1314 N N . ALA A 1 184 ? 33.601 6.381 -34.254 1.00 84.94 184 ALA A N 1
ATOM 1315 C CA . ALA A 1 184 ? 34.374 6.123 -35.467 1.00 84.94 184 ALA A CA 1
ATOM 1316 C C . ALA A 1 184 ? 33.712 6.751 -36.705 1.00 84.94 184 ALA A C 1
ATOM 1318 O O . ALA A 1 184 ? 34.387 7.416 -37.491 1.00 84.94 184 ALA A O 1
ATOM 1319 N N . ALA A 1 185 ? 32.388 6.628 -36.835 1.00 85.25 185 ALA A N 1
ATOM 1320 C CA . ALA A 1 185 ? 31.600 7.273 -37.881 1.00 85.25 185 ALA A CA 1
ATOM 1321 C C . ALA A 1 185 ? 31.773 8.797 -37.877 1.00 85.25 185 ALA A C 1
ATOM 1323 O O . ALA A 1 185 ? 31.991 9.411 -38.923 1.00 85.25 185 ALA A O 1
ATOM 1324 N N . ARG A 1 186 ? 31.712 9.412 -36.688 1.00 83.50 186 ARG A N 1
ATOM 1325 C CA . ARG A 1 186 ? 31.929 10.851 -36.507 1.00 83.50 186 ARG A CA 1
ATOM 1326 C C . ARG A 1 186 ? 33.352 11.267 -36.875 1.00 83.50 186 ARG A C 1
ATOM 1328 O O . ARG A 1 186 ? 33.519 12.208 -37.637 1.00 83.50 186 ARG A O 1
ATOM 1335 N N . SER A 1 187 ? 34.366 10.559 -36.382 1.00 87.12 187 SER A N 1
ATOM 1336 C CA . SER A 1 187 ? 35.767 10.858 -36.708 1.00 87.12 187 SER A CA 1
ATOM 1337 C C . SER A 1 187 ? 36.047 10.728 -38.210 1.00 87.12 187 SER A C 1
ATOM 1339 O O . SER A 1 187 ? 36.766 11.546 -38.792 1.00 87.12 187 SER A O 1
ATOM 1341 N N . TRP A 1 188 ? 35.435 9.735 -38.860 1.00 88.31 188 TRP A N 1
ATOM 1342 C CA . TRP A 1 188 ? 35.487 9.591 -40.309 1.00 88.31 188 TRP A CA 1
ATOM 1343 C C . TRP A 1 188 ? 34.836 10.792 -41.014 1.00 88.31 188 TRP A C 1
ATOM 1345 O O . TRP A 1 188 ? 35.452 11.356 -41.918 1.00 88.31 188 TRP A O 1
ATOM 1355 N N . LEU A 1 189 ? 33.648 11.230 -40.573 1.00 85.62 189 LEU A N 1
ATOM 1356 C CA . LEU A 1 189 ? 32.974 12.424 -41.101 1.00 85.62 189 LEU A CA 1
ATOM 1357 C C . LEU A 1 189 ? 33.829 13.687 -40.956 1.00 85.62 189 LEU A C 1
ATOM 1359 O O . LEU A 1 189 ? 33.967 14.427 -41.928 1.00 85.62 189 LEU A O 1
ATOM 1363 N N . ASP A 1 190 ? 34.436 13.904 -39.788 1.00 83.06 190 ASP A N 1
ATOM 1364 C CA . ASP A 1 190 ? 35.313 15.052 -39.531 1.00 83.06 190 ASP A CA 1
ATOM 1365 C C . ASP A 1 190 ? 36.507 15.052 -40.506 1.00 83.06 190 ASP A C 1
ATOM 1367 O O . ASP A 1 190 ? 36.797 16.061 -41.151 1.00 83.06 190 ASP A O 1
ATOM 1371 N N . THR A 1 191 ? 37.127 13.883 -40.714 1.00 86.94 191 THR A N 1
ATOM 1372 C CA . THR A 1 191 ? 38.230 13.709 -41.679 1.00 86.94 191 THR A CA 1
ATOM 1373 C C . THR A 1 191 ? 37.784 14.011 -43.113 1.00 86.94 191 THR A C 1
ATOM 1375 O O . THR A 1 191 ? 38.526 14.610 -43.891 1.00 86.94 191 THR A O 1
ATOM 1378 N N . GLN A 1 192 ? 36.573 13.598 -43.498 1.00 83.75 192 GLN A N 1
ATOM 1379 C CA . GLN A 1 192 ? 36.045 13.890 -44.832 1.00 83.75 192 GLN A CA 1
ATOM 1380 C C . GLN A 1 192 ? 35.720 15.370 -45.017 1.00 83.75 192 GLN A C 1
ATOM 1382 O O . GLN A 1 192 ? 36.001 15.914 -46.082 1.00 83.75 192 GLN A O 1
ATOM 1387 N N . MET A 1 193 ? 35.164 16.037 -44.003 1.00 80.56 193 MET A N 1
ATOM 1388 C CA . MET A 1 193 ? 34.906 17.477 -44.062 1.00 80.56 193 MET A CA 1
ATOM 1389 C C . MET A 1 193 ? 36.206 18.272 -44.215 1.00 80.56 193 MET A C 1
ATOM 1391 O O . MET A 1 193 ? 36.256 19.201 -45.021 1.00 80.56 193 MET A O 1
ATOM 1395 N N . GLU A 1 194 ? 37.271 17.876 -43.513 1.00 84.56 194 GLU A N 1
ATOM 1396 C CA . GLU A 1 194 ? 38.596 18.487 -43.655 1.00 84.56 194 GLU A CA 1
ATOM 1397 C C . GLU A 1 194 ? 39.155 18.306 -45.075 1.00 84.56 194 GLU A C 1
ATOM 1399 O O . GLU A 1 194 ? 39.598 19.273 -45.702 1.00 84.56 194 GLU A O 1
ATOM 1404 N N . ARG A 1 195 ? 39.053 17.091 -45.634 1.00 82.62 195 ARG A N 1
ATOM 1405 C CA . ARG A 1 195 ? 39.447 16.816 -47.026 1.00 82.62 195 ARG A CA 1
ATOM 1406 C C . ARG A 1 195 ? 38.662 17.661 -48.018 1.00 82.62 195 ARG A C 1
ATOM 1408 O O . ARG A 1 195 ? 39.264 18.278 -48.893 1.00 82.62 195 ARG A O 1
ATOM 1415 N N . LEU A 1 196 ? 37.339 17.720 -47.877 1.00 81.50 196 LEU A N 1
ATOM 1416 C CA . LEU A 1 196 ? 36.472 18.486 -48.769 1.00 81.50 196 LEU A CA 1
ATOM 1417 C C . LEU A 1 196 ? 36.800 19.986 -48.714 1.00 81.50 196 LEU A C 1
ATOM 1419 O O . LEU A 1 196 ? 36.849 20.641 -49.756 1.00 81.50 196 LEU A O 1
ATOM 1423 N N . GLY A 1 197 ? 37.104 20.509 -47.521 1.00 78.06 197 GLY A N 1
ATOM 1424 C CA . GLY A 1 197 ? 37.614 21.867 -47.337 1.00 78.06 197 GLY A CA 1
ATOM 1425 C C . GLY A 1 197 ? 38.939 22.100 -48.068 1.00 78.06 197 GLY A C 1
ATOM 1426 O O . GLY A 1 197 ? 39.091 23.108 -48.759 1.00 78.06 197 GLY A O 1
ATOM 1427 N N . GLY A 1 198 ? 39.866 21.140 -47.994 1.00 80.50 198 GLY A N 1
ATOM 1428 C CA . GLY A 1 198 ? 41.129 21.163 -48.736 1.00 80.50 198 GLY A CA 1
ATOM 1429 C C . GLY A 1 198 ? 40.942 21.148 -50.257 1.00 80.50 198 GLY A C 1
ATOM 1430 O O . GLY A 1 198 ? 41.568 21.941 -50.960 1.00 80.50 198 GLY A O 1
ATOM 1431 N N . PHE A 1 199 ? 40.042 20.307 -50.777 1.00 76.62 199 PHE A N 1
ATOM 1432 C CA . PHE A 1 199 ? 39.720 20.262 -52.208 1.00 76.62 199 PHE A CA 1
ATOM 1433 C C . PHE A 1 199 ? 39.081 21.561 -52.692 1.00 76.62 199 PHE A C 1
ATOM 1435 O O . PHE A 1 199 ? 39.497 22.097 -53.718 1.00 76.62 199 PHE A O 1
ATOM 1442 N N . TYR A 1 200 ? 38.119 22.104 -51.945 1.00 74.69 200 TYR A N 1
ATOM 1443 C CA . TYR A 1 200 ? 37.491 23.378 -52.285 1.00 74.69 200 TYR A CA 1
ATOM 1444 C C . TYR A 1 200 ? 38.507 24.530 -52.265 1.00 74.69 200 TYR A C 1
ATOM 1446 O O . TYR A 1 200 ? 38.561 25.325 -53.202 1.00 74.69 200 TYR A O 1
ATOM 1454 N N . GLY A 1 201 ? 39.383 24.574 -51.254 1.00 77.75 201 GLY A N 1
ATOM 1455 C CA . GLY A 1 201 ? 40.489 25.530 -51.189 1.00 77.75 201 GLY A CA 1
ATOM 1456 C C . GLY A 1 201 ? 41.461 25.395 -52.365 1.00 77.75 201 GLY A C 1
ATOM 1457 O O . GLY A 1 201 ? 41.824 26.394 -52.981 1.00 77.75 201 GLY A O 1
ATOM 1458 N N . GLY A 1 202 ? 41.831 24.166 -52.737 1.00 77.00 202 GLY A N 1
ATOM 1459 C CA . GLY A 1 202 ? 42.690 23.890 -53.890 1.00 77.00 202 GLY A CA 1
ATOM 1460 C C . GLY A 1 202 ? 42.064 24.311 -55.222 1.00 77.00 202 GLY A C 1
ATOM 1461 O O . GLY A 1 202 ? 42.745 24.910 -56.054 1.00 77.00 202 GLY A O 1
ATOM 1462 N N . VAL A 1 203 ? 40.760 24.067 -55.406 1.00 74.06 203 VAL A N 1
ATOM 1463 C CA . VAL A 1 203 ? 40.001 24.549 -56.570 1.00 74.06 203 VAL A CA 1
ATOM 1464 C C . VAL A 1 203 ? 40.002 26.075 -56.609 1.00 74.06 203 VAL A C 1
ATOM 1466 O O . VAL A 1 203 ? 40.279 26.638 -57.662 1.00 74.06 203 VAL A O 1
ATOM 1469 N N . LEU A 1 204 ? 39.763 26.755 -55.483 1.00 70.88 204 LEU A N 1
ATOM 1470 C CA . LEU A 1 204 ? 39.790 28.220 -55.416 1.00 70.88 204 LEU A CA 1
ATOM 1471 C C . LEU A 1 204 ? 41.169 28.805 -55.741 1.00 70.88 204 LEU A C 1
ATOM 1473 O O . LEU A 1 204 ? 41.241 29.762 -56.506 1.00 70.88 204 LEU A O 1
ATOM 1477 N N . VAL A 1 205 ? 42.256 28.225 -55.220 1.00 77.62 205 VAL A N 1
ATOM 1478 C CA . VAL A 1 205 ? 43.631 28.658 -55.535 1.00 77.62 205 VAL A CA 1
ATOM 1479 C C . VAL A 1 205 ? 43.947 28.439 -57.015 1.00 77.62 205 VAL A C 1
ATOM 1481 O O . VAL A 1 205 ? 44.459 29.344 -57.670 1.00 77.62 205 VAL A O 1
ATOM 1484 N N . ALA A 1 206 ? 43.595 27.275 -57.570 1.00 71.06 206 ALA A N 1
ATOM 1485 C CA . ALA A 1 206 ? 43.785 26.986 -58.991 1.00 71.06 206 ALA A CA 1
ATOM 1486 C C . ALA A 1 206 ? 42.957 27.917 -59.893 1.00 71.06 206 ALA A C 1
ATOM 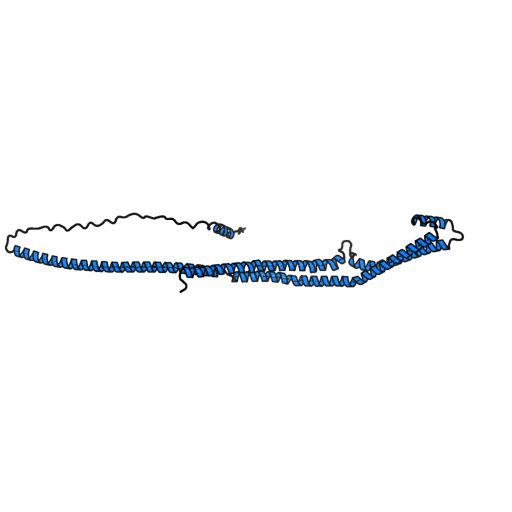1488 O O . ALA A 1 206 ? 43.398 28.267 -60.984 1.00 71.06 206 ALA A O 1
ATOM 1489 N N . LEU A 1 207 ? 41.769 28.332 -59.445 1.00 67.44 207 LEU A N 1
ATOM 1490 C CA . LEU A 1 207 ? 40.918 29.275 -60.167 1.00 67.44 207 LEU A CA 1
ATOM 1491 C C . LEU A 1 207 ? 41.461 30.713 -60.065 1.00 67.44 207 LEU A C 1
ATOM 1493 O O . LEU A 1 207 ? 41.449 31.431 -61.062 1.00 67.44 207 LEU A O 1
ATOM 1497 N N . ALA A 1 208 ? 41.974 31.116 -58.899 1.00 69.62 208 ALA A N 1
ATOM 1498 C CA . ALA A 1 208 ? 42.598 32.421 -58.668 1.00 69.62 208 ALA A CA 1
ATOM 1499 C C . ALA A 1 208 ? 43.908 32.602 -59.460 1.00 69.62 208 ALA A C 1
ATOM 1501 O O . ALA A 1 208 ? 44.125 33.660 -60.033 1.00 69.62 208 ALA A O 1
ATOM 1502 N N . ASP A 1 209 ? 44.733 31.557 -59.601 1.00 68.25 209 ASP A N 1
ATOM 1503 C CA . ASP A 1 209 ? 45.957 31.571 -60.435 1.00 68.25 209 ASP A CA 1
ATOM 1504 C C . ASP A 1 209 ? 45.663 31.761 -61.945 1.00 68.25 209 ASP A C 1
ATOM 1506 O O . ASP A 1 209 ? 46.525 32.109 -62.759 1.00 68.25 209 ASP A O 1
ATOM 1510 N N . VAL A 1 210 ? 44.416 31.511 -62.355 1.00 64.50 210 VAL A N 1
ATOM 1511 C CA . VAL A 1 210 ? 43.947 31.661 -63.742 1.00 64.50 210 VAL A CA 1
ATOM 1512 C C . VAL A 1 210 ? 43.194 32.979 -63.953 1.00 64.50 210 VAL A C 1
ATOM 1514 O O . VAL A 1 210 ? 43.078 33.450 -65.089 1.00 64.50 210 VAL A O 1
ATOM 1517 N N . VAL A 1 211 ? 42.683 33.591 -62.886 1.00 60.09 211 VAL A N 1
ATOM 1518 C CA . VAL A 1 211 ? 41.877 34.810 -62.936 1.00 60.09 211 VAL A CA 1
ATOM 1519 C C . VAL A 1 211 ? 42.454 35.811 -61.937 1.00 60.09 211 VAL A C 1
ATOM 1521 O O . VAL A 1 211 ? 42.138 35.745 -60.756 1.00 60.09 211 VAL A O 1
ATOM 1524 N N . ASP A 1 212 ? 43.242 36.768 -62.438 1.00 57.72 212 ASP A N 1
ATOM 1525 C CA . ASP A 1 212 ? 43.915 37.851 -61.685 1.00 57.72 212 ASP A CA 1
ATOM 1526 C C . ASP A 1 212 ? 42.974 38.788 -60.879 1.00 57.72 212 ASP A C 1
ATOM 1528 O O . ASP A 1 212 ? 43.414 39.786 -60.315 1.00 57.72 212 ASP A O 1
ATOM 1532 N N . GLU A 1 213 ? 41.672 38.497 -60.787 1.00 51.09 213 GLU A N 1
ATOM 1533 C CA . GLU A 1 213 ? 40.670 39.365 -60.162 1.00 51.09 213 GLU A CA 1
ATOM 1534 C C . GLU A 1 213 ? 39.586 38.526 -59.456 1.00 51.09 213 GLU A C 1
ATOM 1536 O O . GLU A 1 213 ? 38.738 37.892 -60.090 1.00 51.09 213 GLU A O 1
ATOM 1541 N N . ALA A 1 214 ? 39.634 38.483 -58.120 1.00 45.88 214 ALA A N 1
ATOM 1542 C CA . ALA A 1 214 ? 38.761 37.651 -57.292 1.00 45.88 214 ALA A CA 1
ATOM 1543 C C . ALA A 1 214 ? 37.320 38.198 -57.233 1.00 45.88 214 ALA A C 1
ATOM 1545 O O . ALA A 1 214 ? 37.072 39.288 -56.717 1.00 45.88 214 ALA A O 1
ATOM 1546 N N . GLY A 1 215 ? 36.357 37.408 -57.715 1.00 59.50 215 GLY A N 1
ATOM 1547 C CA . GLY A 1 215 ? 34.919 37.664 -57.612 1.00 59.50 215 GLY A CA 1
ATOM 1548 C C . GLY A 1 215 ? 34.092 36.375 -57.714 1.00 59.50 215 GLY A C 1
ATOM 1549 O O . GLY A 1 215 ? 34.638 35.309 -57.981 1.00 59.50 215 GLY A O 1
ATOM 1550 N N . ASP A 1 216 ? 32.779 36.494 -57.481 1.00 59.59 216 ASP A N 1
ATOM 1551 C CA . ASP A 1 216 ? 31.792 35.414 -57.292 1.00 59.59 216 ASP A CA 1
ATOM 1552 C C . ASP A 1 216 ? 32.013 34.153 -58.167 1.00 59.59 216 ASP A C 1
ATOM 1554 O O . ASP A 1 216 ? 32.061 34.220 -59.402 1.00 59.59 216 ASP A O 1
ATOM 1558 N N . PHE A 1 217 ? 32.138 32.990 -57.511 1.00 57.88 217 PHE A N 1
ATOM 1559 C CA . PHE A 1 217 ? 32.627 31.715 -58.068 1.00 57.88 217 PHE A CA 1
ATOM 1560 C C . PHE A 1 217 ? 31.884 31.283 -59.342 1.00 57.88 217 PHE A C 1
ATOM 1562 O O . PHE A 1 217 ? 32.501 30.832 -60.308 1.00 57.88 217 PHE A O 1
ATOM 1569 N N . LEU A 1 218 ? 30.563 31.481 -59.388 1.00 55.00 218 LEU A N 1
ATOM 1570 C CA . LEU A 1 218 ? 29.733 31.086 -60.532 1.00 55.00 218 LEU A CA 1
ATOM 1571 C C . LEU A 1 218 ? 29.947 31.988 -61.759 1.00 55.00 218 LEU A C 1
ATOM 1573 O O . LEU A 1 218 ? 29.973 31.499 -62.890 1.00 55.00 218 LEU A O 1
ATOM 1577 N N . GLN A 1 219 ? 30.177 33.289 -61.558 1.00 57.66 219 GLN A N 1
ATOM 1578 C CA . GLN A 1 219 ? 30.538 34.197 -62.654 1.00 57.66 219 GLN A CA 1
ATOM 1579 C C . GLN A 1 219 ? 31.970 33.965 -63.141 1.00 57.66 219 GLN A C 1
ATOM 1581 O O . GLN A 1 219 ? 32.277 34.207 -64.311 1.00 57.66 219 GLN A O 1
ATOM 1586 N N . MET A 1 220 ? 32.850 33.516 -62.248 1.00 57.94 220 MET A N 1
ATOM 1587 C CA . MET A 1 220 ? 34.239 33.192 -62.551 1.00 57.94 220 MET A CA 1
ATOM 1588 C C . MET A 1 220 ? 34.342 31.907 -63.388 1.00 57.94 220 MET A C 1
ATOM 1590 O O . MET A 1 220 ? 35.042 31.896 -64.402 1.00 57.94 220 MET A O 1
ATOM 1594 N N . LEU A 1 221 ? 33.556 30.876 -63.051 1.00 60.44 221 LEU A N 1
ATOM 1595 C CA . LEU A 1 221 ? 33.468 29.623 -63.809 1.00 60.44 221 LEU A CA 1
ATOM 1596 C C . LEU A 1 221 ? 32.889 29.845 -65.219 1.00 60.44 221 LEU A C 1
ATOM 1598 O O . LEU A 1 221 ? 33.451 29.367 -66.203 1.00 60.44 221 LEU A O 1
ATOM 1602 N N . GLY A 1 222 ? 31.815 30.637 -65.337 1.00 59.62 222 GLY A N 1
ATOM 1603 C CA . GLY A 1 222 ? 31.218 30.991 -66.631 1.00 59.62 222 GLY A CA 1
ATOM 1604 C C . GLY A 1 222 ? 32.168 31.784 -67.541 1.00 59.62 222 GLY A C 1
ATOM 1605 O O . GLY A 1 222 ? 32.285 31.485 -68.730 1.00 59.62 222 GLY A O 1
ATOM 1606 N N . ARG A 1 223 ? 32.917 32.749 -66.983 1.00 62.56 223 ARG A N 1
ATOM 1607 C CA . ARG A 1 223 ? 33.938 33.521 -67.723 1.00 62.56 223 ARG A CA 1
ATOM 1608 C C . ARG A 1 223 ? 35.164 32.692 -68.108 1.00 62.56 223 ARG A C 1
ATOM 1610 O O . ARG A 1 223 ? 35.810 33.013 -69.105 1.00 62.56 223 ARG A O 1
ATOM 1617 N N . TRP A 1 224 ? 35.503 31.666 -67.331 1.00 64.38 224 TRP A N 1
ATOM 1618 C CA . TRP A 1 224 ? 36.553 30.712 -67.682 1.00 64.38 224 TRP A CA 1
ATOM 1619 C C . TRP A 1 224 ? 36.122 29.827 -68.856 1.00 64.38 224 TRP A C 1
ATOM 1621 O O . TRP A 1 224 ? 36.848 29.767 -69.843 1.00 64.38 224 TRP A O 1
ATOM 1631 N N . PHE A 1 225 ? 34.924 29.230 -68.811 1.00 64.12 225 PHE A N 1
ATOM 1632 C CA . PHE A 1 225 ? 34.411 28.401 -69.913 1.00 64.12 225 P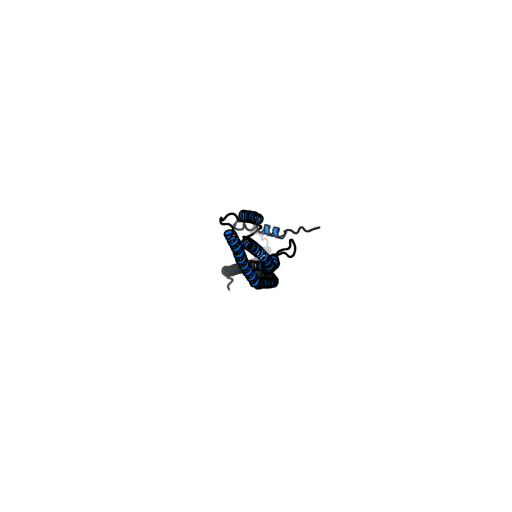HE A CA 1
ATOM 1633 C C . PHE A 1 225 ? 34.331 29.176 -71.235 1.00 64.12 225 PHE A C 1
ATOM 1635 O O . PHE A 1 225 ? 34.741 28.653 -72.270 1.00 64.12 225 PHE A O 1
ATOM 1642 N N . ALA A 1 226 ? 33.883 30.436 -71.195 1.00 62.53 226 ALA A N 1
ATOM 1643 C CA . ALA A 1 226 ? 33.873 31.310 -72.368 1.00 62.53 226 ALA A CA 1
ATOM 1644 C C . ALA A 1 226 ? 35.289 31.566 -72.928 1.00 62.53 226 ALA A C 1
ATOM 1646 O O . ALA A 1 226 ? 35.493 31.486 -74.134 1.00 62.53 226 ALA A O 1
ATOM 1647 N N . ARG A 1 227 ? 36.290 31.792 -72.060 1.00 61.03 227 ARG A N 1
ATOM 1648 C CA . ARG A 1 227 ? 37.696 31.988 -72.466 1.00 61.03 227 ARG A CA 1
ATOM 1649 C C . ARG A 1 227 ? 38.370 30.719 -72.984 1.00 61.03 227 ARG A C 1
ATOM 1651 O O . ARG A 1 227 ? 39.198 30.809 -73.879 1.00 61.03 227 ARG A O 1
ATOM 1658 N N . VAL A 1 228 ? 38.041 29.552 -72.434 1.00 61.75 228 VAL A N 1
ATOM 1659 C CA . VAL A 1 228 ? 38.586 28.262 -72.889 1.00 61.75 228 VAL A CA 1
ATOM 1660 C C . VAL A 1 228 ? 38.088 27.920 -74.292 1.00 61.75 228 VAL A C 1
ATOM 1662 O O . VAL A 1 228 ? 38.863 27.396 -75.090 1.00 61.75 228 VAL A O 1
ATOM 1665 N N . LEU A 1 229 ? 36.832 28.249 -74.615 1.00 56.59 229 LEU A N 1
ATOM 1666 C CA . LEU A 1 229 ? 36.280 28.036 -75.955 1.00 56.59 229 LEU A CA 1
ATOM 1667 C C . LEU A 1 229 ? 36.927 28.941 -77.019 1.00 56.59 229 LEU A C 1
ATOM 1669 O O . LEU A 1 229 ? 37.094 28.506 -78.155 1.00 56.59 229 LEU A O 1
ATOM 1673 N N . ASP A 1 230 ? 37.343 30.152 -76.644 1.00 58.12 230 ASP A N 1
ATOM 1674 C CA . ASP A 1 230 ? 37.993 31.117 -77.546 1.00 58.12 230 ASP A CA 1
ATOM 1675 C C . ASP A 1 230 ? 39.482 30.813 -77.835 1.00 58.12 230 ASP A C 1
ATOM 1677 O O . ASP A 1 230 ? 40.079 31.445 -78.707 1.00 58.12 230 ASP A O 1
ATOM 1681 N N . TRP A 1 231 ? 40.115 29.858 -77.136 1.00 53.81 231 TRP A N 1
ATOM 1682 C CA . TRP A 1 231 ? 41.586 29.706 -77.101 1.00 53.81 231 TRP A CA 1
ATOM 1683 C C . TRP A 1 231 ? 42.112 28.308 -77.480 1.00 53.81 231 TRP A C 1
ATOM 1685 O O . TRP A 1 231 ? 43.072 27.790 -76.904 1.00 53.81 231 TRP A O 1
ATOM 1695 N N . VAL A 1 232 ? 41.476 27.678 -78.470 1.00 52.53 232 VAL A N 1
ATOM 1696 C CA . VAL A 1 232 ? 41.747 26.286 -78.883 1.00 52.53 232 VAL A CA 1
ATOM 1697 C C . VAL A 1 232 ? 42.863 26.122 -79.945 1.00 52.53 232 VAL A C 1
ATOM 1699 O O . VAL A 1 232 ? 43.016 25.032 -80.493 1.00 52.53 232 VAL A O 1
ATOM 1702 N N . PRO A 1 233 ? 43.758 27.100 -80.198 1.00 51.72 233 PRO A N 1
ATOM 1703 C CA . PRO A 1 233 ? 45.104 26.655 -80.576 1.00 51.72 233 PRO A CA 1
ATOM 1704 C C . PRO A 1 233 ? 46.249 27.456 -79.932 1.00 51.72 233 PRO A C 1
ATOM 1706 O O . PRO A 1 233 ? 46.454 28.631 -80.212 1.00 51.72 233 PRO A O 1
ATOM 1709 N N . PHE A 1 234 ? 47.056 26.713 -79.163 1.00 53.69 234 PHE A N 1
ATOM 1710 C CA . PHE A 1 234 ? 48.416 26.990 -78.671 1.00 53.69 234 PHE A CA 1
ATOM 1711 C C . PHE A 1 234 ? 48.568 27.908 -77.437 1.00 53.69 234 PHE A C 1
ATOM 1713 O O . PHE A 1 234 ? 48.727 29.116 -77.548 1.00 53.69 234 PHE A O 1
ATOM 1720 N N . GLY A 1 235 ? 48.672 27.293 -76.243 1.00 55.47 235 GLY A N 1
ATOM 1721 C CA . GLY A 1 235 ? 49.515 27.840 -75.161 1.00 55.47 235 GLY A CA 1
ATOM 1722 C C . GLY A 1 235 ? 49.007 27.761 -73.714 1.00 55.47 235 GLY A C 1
ATOM 1723 O O . GLY A 1 235 ? 49.827 27.805 -72.806 1.00 55.47 235 GLY A O 1
ATOM 1724 N N . MET A 1 236 ? 47.701 27.608 -73.456 1.00 52.31 236 MET A N 1
ATOM 1725 C CA . MET A 1 236 ? 47.152 27.540 -72.076 1.00 52.31 236 MET A CA 1
ATOM 1726 C C . MET A 1 236 ? 46.580 26.168 -71.678 1.00 52.31 236 MET A C 1
ATOM 1728 O O . MET A 1 236 ? 45.883 26.054 -70.667 1.00 52.31 236 MET A O 1
ATOM 1732 N N . GLY A 1 237 ? 46.921 25.109 -72.422 1.00 58.34 237 GLY A N 1
ATOM 1733 C CA . GLY A 1 237 ? 46.495 23.733 -72.129 1.00 58.34 237 GLY A CA 1
ATOM 1734 C C . GLY A 1 237 ? 46.829 23.286 -70.702 1.00 58.34 237 GLY A C 1
ATOM 1735 O O . GLY A 1 237 ? 46.001 22.655 -70.052 1.00 58.34 237 GLY A O 1
ATOM 1736 N N . ASP A 1 238 ? 47.969 23.719 -70.160 1.00 61.31 238 ASP A N 1
ATOM 1737 C CA . ASP A 1 238 ? 48.385 23.378 -68.795 1.00 61.31 238 ASP A CA 1
ATOM 1738 C C . ASP A 1 238 ? 47.477 23.979 -67.715 1.00 61.31 238 ASP A C 1
ATOM 1740 O O . ASP A 1 238 ? 47.300 23.380 -66.655 1.00 61.31 238 ASP A O 1
ATOM 1744 N N . LYS A 1 239 ? 46.883 25.154 -67.963 1.00 60.97 239 LYS A N 1
ATOM 1745 C CA . LYS A 1 239 ? 45.970 25.813 -67.014 1.00 60.97 239 LYS A CA 1
ATOM 1746 C C . LYS A 1 239 ? 44.582 25.174 -67.053 1.00 60.97 239 LYS A C 1
ATOM 1748 O O . LYS A 1 239 ? 44.016 24.867 -66.007 1.00 60.97 239 LYS A O 1
ATOM 1753 N N . ALA A 1 240 ? 44.056 24.914 -68.252 1.00 64.31 240 ALA A N 1
ATOM 1754 C CA . ALA A 1 240 ? 42.773 24.229 -68.416 1.00 64.31 240 ALA A CA 1
ATOM 1755 C C . ALA A 1 240 ? 42.828 22.776 -67.910 1.00 64.31 240 ALA A C 1
ATOM 1757 O O . ALA A 1 240 ? 41.911 22.326 -67.224 1.00 64.31 240 ALA A O 1
ATOM 1758 N N . SER A 1 241 ? 43.941 22.081 -68.167 1.00 65.00 241 SER A N 1
ATOM 1759 C CA . SER A 1 241 ? 44.224 20.747 -67.631 1.00 65.00 241 SER A CA 1
ATOM 1760 C C . SER A 1 241 ? 44.238 20.741 -66.100 1.00 65.00 241 SER A C 1
ATOM 1762 O O . SER A 1 241 ? 43.611 19.874 -65.493 1.00 65.00 241 SER A O 1
ATOM 1764 N N . ARG A 1 242 ? 44.849 21.744 -65.449 1.00 66.75 242 ARG A N 1
ATOM 1765 C CA . ARG A 1 242 ? 44.846 21.871 -63.979 1.00 66.75 242 ARG A CA 1
ATOM 1766 C C . ARG A 1 242 ? 43.442 22.031 -63.391 1.00 66.75 242 ARG A C 1
ATOM 1768 O O . ARG A 1 242 ? 43.119 21.338 -62.430 1.00 66.75 242 ARG A O 1
ATOM 1775 N N . VAL A 1 243 ? 42.598 22.886 -63.974 1.00 69.69 243 VAL A N 1
ATOM 1776 C CA . VAL A 1 243 ? 41.212 23.093 -63.500 1.00 69.69 243 VAL A CA 1
ATOM 1777 C C . VAL A 1 243 ? 40.349 21.848 -63.728 1.00 69.69 243 VAL A C 1
ATOM 1779 O O . VAL A 1 243 ? 39.658 21.409 -62.812 1.00 69.69 243 VAL A O 1
ATOM 1782 N N . LEU A 1 244 ? 40.419 21.229 -64.913 1.00 70.62 244 LEU A N 1
ATOM 1783 C CA . LEU A 1 244 ? 39.687 19.989 -65.203 1.00 70.62 244 LEU A CA 1
ATOM 1784 C C . LEU A 1 244 ? 40.158 18.825 -64.326 1.00 70.62 244 LEU A C 1
ATOM 1786 O O . LEU A 1 244 ? 39.333 18.035 -63.872 1.00 70.62 244 LEU A O 1
ATOM 1790 N N . THR A 1 245 ? 41.455 18.747 -64.023 1.00 74.75 245 THR A N 1
ATOM 1791 C CA . THR A 1 245 ? 42.007 17.772 -63.073 1.00 74.75 245 THR A CA 1
ATOM 1792 C C . THR A 1 245 ? 41.478 18.026 -61.663 1.00 74.75 245 THR A C 1
ATOM 1794 O O . THR A 1 245 ? 41.043 17.087 -61.005 1.00 74.75 245 THR A O 1
ATOM 1797 N N . ALA A 1 246 ? 41.429 19.282 -61.206 1.00 73.75 246 ALA A N 1
ATOM 1798 C CA . ALA A 1 246 ? 40.877 19.629 -59.896 1.00 73.75 246 ALA A CA 1
ATOM 1799 C C . ALA A 1 246 ? 39.377 19.293 -59.780 1.00 73.75 246 ALA A C 1
ATOM 1801 O O . ALA A 1 246 ? 38.957 18.719 -58.776 1.00 73.75 246 ALA A O 1
ATOM 1802 N N . LEU A 1 247 ? 38.581 19.569 -60.820 1.00 73.81 247 LEU A N 1
ATOM 1803 C CA . LEU A 1 247 ? 37.161 19.197 -60.875 1.00 73.81 247 LEU A CA 1
ATOM 1804 C C . LEU A 1 247 ? 36.957 17.678 -60.942 1.00 73.81 247 LEU A C 1
ATOM 1806 O O . LEU A 1 247 ? 36.085 17.148 -60.259 1.00 73.81 247 LEU A O 1
ATOM 1810 N N . THR A 1 248 ? 37.777 16.967 -61.719 1.00 75.81 248 THR A N 1
ATOM 1811 C CA . THR A 1 248 ? 37.738 15.496 -61.796 1.00 75.81 248 THR A CA 1
ATOM 1812 C C . THR A 1 248 ? 38.088 14.871 -60.445 1.00 75.81 248 THR A C 1
ATOM 1814 O O . THR A 1 248 ? 37.399 13.958 -59.994 1.00 75.81 248 THR A O 1
ATOM 1817 N N . ASN A 1 249 ? 39.093 15.414 -59.751 1.00 74.62 249 ASN A N 1
ATOM 1818 C CA . ASN A 1 249 ? 39.465 14.995 -58.400 1.00 74.62 249 ASN A CA 1
ATOM 1819 C C . ASN A 1 249 ? 38.349 15.286 -57.386 1.00 74.62 249 ASN A C 1
ATOM 1821 O O . ASN A 1 249 ? 38.048 14.431 -56.560 1.00 74.62 249 ASN A O 1
ATOM 1825 N N . MET A 1 250 ? 37.682 16.442 -57.478 1.00 76.38 250 MET A N 1
ATOM 1826 C CA . MET A 1 250 ? 36.535 16.781 -56.627 1.00 76.38 250 MET A CA 1
ATOM 1827 C C . MET A 1 250 ? 35.352 15.822 -56.845 1.00 76.38 250 MET A C 1
ATOM 1829 O O . MET A 1 250 ? 34.729 15.381 -55.878 1.00 76.38 250 MET A O 1
ATOM 1833 N N . LEU A 1 251 ? 35.042 15.470 -58.098 1.00 76.62 251 LEU A N 1
ATOM 1834 C CA . LEU A 1 251 ? 33.966 14.527 -58.426 1.00 76.62 251 LEU A CA 1
ATOM 1835 C C . LEU A 1 251 ? 34.293 13.099 -57.946 1.00 76.62 251 LEU A C 1
ATOM 1837 O O . LEU A 1 251 ? 33.421 12.394 -57.428 1.00 76.62 251 LEU A O 1
ATOM 1841 N N . GLY A 1 252 ? 35.561 12.697 -58.087 1.00 79.69 252 GLY A N 1
ATOM 1842 C CA . GLY A 1 252 ? 36.087 11.436 -57.569 1.00 79.69 252 GLY A CA 1
ATOM 1843 C C . GLY A 1 252 ? 35.976 11.351 -56.048 1.00 79.69 252 GLY A C 1
ATOM 1844 O O . GLY A 1 252 ? 35.419 10.379 -55.533 1.00 79.69 252 GLY A O 1
ATOM 1845 N N . GLU A 1 253 ? 36.400 12.399 -55.335 1.00 77.00 253 GLU A N 1
ATOM 1846 C CA . GLU A 1 253 ? 36.299 12.442 -53.873 1.00 77.00 253 GLU A CA 1
ATOM 1847 C C . GLU A 1 253 ? 34.837 12.473 -53.421 1.00 77.00 253 GLU A C 1
ATOM 1849 O O . GLU A 1 253 ? 34.475 11.723 -52.531 1.00 77.00 253 GLU A O 1
ATOM 1854 N N . THR A 1 254 ? 33.951 13.230 -54.080 1.00 76.31 254 THR A N 1
ATOM 1855 C CA . THR A 1 254 ? 32.517 13.273 -53.723 1.00 76.31 254 THR A CA 1
ATOM 1856 C C . THR A 1 254 ? 31.866 11.885 -53.797 1.00 76.31 254 THR A C 1
ATOM 1858 O O . THR A 1 254 ? 31.061 11.520 -52.939 1.00 76.31 254 THR A O 1
ATOM 1861 N N . THR A 1 255 ? 32.236 11.079 -54.795 1.00 74.19 255 THR A N 1
ATOM 1862 C CA . THR A 1 255 ? 31.743 9.699 -54.936 1.00 74.19 255 THR A CA 1
ATOM 1863 C C . THR A 1 255 ? 32.316 8.792 -53.843 1.00 74.19 255 THR A C 1
ATOM 1865 O O . THR A 1 255 ? 31.582 8.000 -53.248 1.00 74.19 255 THR A O 1
ATOM 1868 N N . ALA A 1 256 ? 33.605 8.946 -53.520 1.00 75.81 256 ALA A N 1
ATOM 1869 C CA . ALA A 1 256 ? 34.248 8.239 -52.414 1.00 75.81 256 ALA A CA 1
ATOM 1870 C C . ALA A 1 256 ? 33.656 8.632 -51.046 1.00 75.81 256 ALA A C 1
ATOM 1872 O O . ALA A 1 256 ? 33.429 7.763 -50.204 1.00 75.81 256 ALA A O 1
ATOM 1873 N N . THR A 1 257 ? 33.327 9.909 -50.839 1.00 77.69 257 THR A N 1
ATOM 1874 C CA . THR A 1 257 ? 32.655 10.427 -49.645 1.00 77.69 257 THR A CA 1
ATOM 1875 C C . THR A 1 257 ? 31.226 9.899 -49.548 1.00 77.69 257 THR A C 1
ATOM 1877 O O . THR A 1 257 ? 30.825 9.470 -48.474 1.00 77.69 257 THR A O 1
ATOM 1880 N N . MET A 1 258 ? 30.453 9.848 -50.639 1.00 73.12 258 MET A N 1
ATOM 1881 C CA . MET A 1 258 ? 29.108 9.252 -50.609 1.00 73.12 258 MET A CA 1
ATOM 1882 C C . MET A 1 258 ? 29.145 7.750 -50.290 1.00 73.12 258 MET A C 1
ATOM 1884 O O . MET A 1 258 ? 28.385 7.278 -49.442 1.00 73.12 258 MET A O 1
ATOM 1888 N N . GLY A 1 259 ? 30.065 7.003 -50.909 1.00 76.88 259 GLY A N 1
ATOM 1889 C CA . GLY A 1 259 ? 30.269 5.585 -50.609 1.00 76.88 259 GLY A CA 1
ATOM 1890 C C . GLY A 1 259 ? 30.702 5.362 -49.159 1.00 76.88 259 GLY A C 1
ATOM 1891 O O . GLY A 1 259 ? 30.088 4.578 -48.435 1.00 76.88 259 GLY A O 1
ATOM 1892 N N . GLY A 1 260 ? 31.700 6.114 -48.694 1.00 77.25 260 GLY A N 1
ATOM 1893 C CA . GLY A 1 260 ? 32.187 6.030 -47.322 1.00 77.25 260 GLY A CA 1
ATOM 1894 C C . GLY A 1 260 ? 31.172 6.513 -46.283 1.00 77.25 260 GLY A C 1
ATOM 1895 O O . GLY A 1 260 ? 31.146 5.965 -45.185 1.00 77.25 260 GLY A O 1
ATOM 1896 N N . TYR A 1 261 ? 30.292 7.461 -46.625 1.00 80.81 261 TYR A N 1
ATOM 1897 C CA . TYR A 1 261 ? 29.212 7.910 -45.747 1.00 80.81 261 TYR A CA 1
ATOM 1898 C C . TYR A 1 261 ? 28.249 6.764 -45.511 1.00 80.81 261 TYR A C 1
ATOM 1900 O O . TYR A 1 261 ? 27.972 6.432 -44.363 1.00 80.81 261 TYR A O 1
ATOM 1908 N N . SER A 1 262 ? 27.793 6.118 -46.585 1.00 77.75 262 SER A N 1
ATOM 1909 C CA . SER A 1 262 ? 26.877 4.984 -46.475 1.00 77.75 262 SER A CA 1
ATOM 1910 C C . SER A 1 262 ? 27.471 3.834 -45.651 1.00 77.75 262 SER A C 1
ATOM 1912 O O . SER A 1 262 ? 26.771 3.267 -44.815 1.00 77.75 262 SER A O 1
ATOM 1914 N N . ALA A 1 263 ? 28.769 3.554 -45.818 1.00 79.75 263 ALA A N 1
ATOM 1915 C CA . ALA A 1 263 ? 29.459 2.459 -45.144 1.00 79.75 263 ALA A CA 1
ATOM 1916 C C . ALA A 1 263 ? 29.788 2.748 -43.670 1.00 79.75 263 ALA A C 1
ATOM 1918 O O . ALA A 1 263 ? 29.659 1.855 -42.840 1.00 79.75 263 ALA A O 1
ATOM 1919 N N . ASN A 1 264 ? 30.208 3.975 -43.341 1.00 77.44 264 ASN A N 1
ATOM 1920 C CA . ASN A 1 264 ? 30.747 4.294 -42.016 1.00 77.44 264 ASN A CA 1
ATOM 1921 C C . ASN A 1 264 ? 29.780 5.068 -41.119 1.00 77.44 264 ASN A C 1
ATOM 1923 O O . ASN A 1 264 ? 29.876 4.941 -39.909 1.00 77.44 264 ASN A O 1
ATOM 1927 N N . ALA A 1 265 ? 28.873 5.881 -41.667 1.00 77.81 265 ALA A N 1
ATOM 1928 C CA . ALA A 1 265 ? 27.986 6.738 -40.872 1.00 77.81 265 ALA A CA 1
ATOM 1929 C C . ALA A 1 265 ? 26.505 6.421 -41.089 1.00 77.81 265 ALA A C 1
ATOM 1931 O O . ALA A 1 265 ? 25.760 6.261 -40.124 1.00 77.81 265 ALA A O 1
ATOM 1932 N N . GLY A 1 266 ? 26.093 6.274 -42.347 1.00 78.56 266 GLY A N 1
ATOM 1933 C CA . GLY A 1 266 ? 24.728 5.956 -42.745 1.00 78.56 266 GLY A CA 1
ATOM 1934 C C . GLY A 1 266 ? 24.252 4.640 -42.144 1.00 78.56 266 GLY A C 1
ATOM 1935 O O . GLY A 1 266 ? 23.222 4.631 -41.493 1.00 78.56 266 GLY A O 1
ATOM 1936 N N . ALA A 1 267 ? 25.022 3.554 -42.264 1.00 81.25 267 ALA A N 1
ATOM 1937 C CA . ALA A 1 267 ? 24.618 2.246 -41.740 1.00 81.25 267 ALA A CA 1
ATOM 1938 C C . ALA A 1 267 ? 24.376 2.234 -40.214 1.00 81.25 267 ALA A C 1
ATOM 1940 O O . ALA A 1 267 ? 23.386 1.666 -39.750 1.00 81.25 267 ALA A O 1
ATOM 1941 N N . HIS A 1 268 ? 25.245 2.886 -39.433 1.00 81.31 268 HIS A N 1
ATOM 1942 C CA . HIS A 1 268 ? 25.120 2.925 -37.971 1.00 81.31 268 HIS A CA 1
ATOM 1943 C C . HIS A 1 268 ? 24.008 3.869 -37.502 1.00 81.31 268 HIS A C 1
ATOM 1945 O O . HIS A 1 268 ? 23.278 3.535 -36.571 1.00 81.31 268 HIS A O 1
ATOM 1951 N N . LEU A 1 269 ? 23.839 5.025 -38.153 1.00 81.06 269 LEU A N 1
ATOM 1952 C CA . LEU A 1 269 ? 22.738 5.942 -37.851 1.00 81.06 269 LEU A CA 1
ATOM 1953 C C . LEU A 1 269 ? 21.392 5.355 -38.280 1.00 81.06 269 LEU A C 1
ATOM 1955 O O . LEU A 1 269 ? 20.432 5.420 -37.514 1.00 81.06 269 LEU A O 1
ATOM 1959 N N . ASP A 1 270 ? 21.332 4.723 -39.452 1.00 84.81 270 ASP A N 1
ATOM 1960 C CA . ASP A 1 270 ? 20.124 4.084 -39.969 1.00 84.81 270 ASP A CA 1
ATOM 1961 C C . ASP A 1 270 ? 19.638 2.983 -39.020 1.00 84.81 270 ASP A C 1
ATOM 1963 O O . ASP A 1 270 ? 18.441 2.877 -38.777 1.00 84.81 270 ASP A O 1
ATOM 1967 N N . ARG A 1 271 ? 20.539 2.222 -38.390 1.00 83.38 271 ARG A N 1
ATOM 1968 C CA . ARG A 1 271 ? 20.154 1.187 -37.417 1.00 83.38 271 ARG A CA 1
ATOM 1969 C C . ARG A 1 271 ? 19.287 1.715 -36.265 1.00 83.38 271 ARG A C 1
ATOM 1971 O O . ARG A 1 271 ? 18.442 0.980 -35.765 1.00 83.38 271 ARG A O 1
ATOM 1978 N N . TRP A 1 272 ? 19.483 2.967 -35.852 1.00 83.38 272 TRP A N 1
ATOM 1979 C CA . TRP A 1 272 ? 18.770 3.577 -34.724 1.00 83.38 272 TRP A CA 1
ATOM 1980 C C . TRP A 1 272 ? 17.680 4.562 -35.152 1.00 83.38 272 TRP A C 1
ATOM 1982 O O . TRP A 1 272 ? 16.675 4.720 -34.454 1.00 83.38 272 TRP A O 1
ATOM 1992 N N . LEU A 1 273 ? 17.883 5.236 -36.285 1.00 85.56 273 LEU A N 1
ATOM 1993 C CA . LEU A 1 273 ? 17.090 6.383 -36.726 1.00 85.56 273 LEU A CA 1
ATOM 1994 C C . LEU A 1 273 ? 16.289 6.117 -38.001 1.00 85.56 273 LEU A C 1
ATOM 1996 O O . LEU A 1 273 ? 15.447 6.939 -38.362 1.00 85.56 273 LEU A O 1
ATOM 2000 N N . LYS A 1 274 ? 16.515 4.993 -38.685 1.00 86.44 274 LYS A N 1
ATOM 2001 C CA . LYS A 1 274 ? 15.727 4.622 -39.856 1.00 86.44 274 LYS A CA 1
ATOM 2002 C C . LYS A 1 274 ? 14.637 3.640 -39.447 1.00 86.44 274 LYS A C 1
ATOM 2004 O O . LYS A 1 274 ? 14.942 2.546 -38.976 1.00 86.44 274 LYS A O 1
ATOM 2009 N N . PRO A 1 275 ? 13.361 4.006 -39.624 1.00 82.88 275 PRO A N 1
ATOM 2010 C CA . PRO A 1 275 ? 12.277 3.068 -39.402 1.00 82.88 275 PRO A CA 1
ATOM 2011 C C . PRO A 1 275 ? 12.329 1.962 -40.465 1.00 82.88 275 PRO A C 1
ATOM 2013 O O . PRO A 1 275 ? 12.617 2.228 -41.633 1.00 82.88 275 PRO A O 1
ATOM 2016 N N . GLU A 1 276 ? 12.026 0.722 -40.074 1.00 78.12 276 GLU A N 1
ATOM 2017 C CA . GLU A 1 276 ? 11.999 -0.422 -41.003 1.00 78.12 276 GLU A CA 1
ATOM 2018 C C . GLU A 1 276 ? 10.934 -0.261 -42.099 1.00 78.12 276 GLU A C 1
ATOM 2020 O O . GLU A 1 276 ? 11.086 -0.774 -43.207 1.00 78.12 276 GLU A O 1
ATOM 2025 N N . GLN A 1 277 ? 9.847 0.455 -41.796 1.00 81.00 277 GLN A N 1
ATOM 2026 C CA . GLN A 1 277 ? 8.717 0.689 -42.692 1.00 81.00 277 GLN A CA 1
ATOM 2027 C C . GLN A 1 277 ? 8.205 2.124 -42.530 1.00 81.00 277 GLN A C 1
ATOM 2029 O O . GLN A 1 277 ? 8.290 2.712 -41.450 1.00 81.00 277 GLN A O 1
ATOM 2034 N N . ALA A 1 278 ? 7.651 2.701 -43.598 1.00 73.12 278 ALA A N 1
ATOM 2035 C CA . ALA A 1 278 ? 7.079 4.043 -43.548 1.00 73.12 278 ALA A CA 1
ATOM 2036 C C . ALA A 1 278 ? 5.923 4.096 -42.528 1.00 73.12 278 ALA A C 1
ATOM 2038 O O . ALA A 1 278 ? 4.909 3.426 -42.701 1.00 73.12 278 ALA A O 1
ATOM 2039 N N . GLY A 1 279 ? 6.095 4.888 -41.464 1.00 76.56 279 GLY A N 1
ATOM 2040 C CA . GLY A 1 279 ? 5.138 5.011 -40.357 1.00 76.56 279 GLY A CA 1
ATOM 2041 C C . GLY A 1 279 ? 5.423 4.123 -39.138 1.00 76.56 279 GLY A C 1
ATOM 2042 O O . GLY A 1 279 ? 4.725 4.261 -38.135 1.00 76.56 279 GLY A O 1
ATOM 2043 N N . ALA A 1 280 ? 6.439 3.254 -39.181 1.00 85.25 280 ALA A N 1
ATOM 2044 C CA . ALA A 1 280 ? 6.871 2.487 -38.013 1.00 85.25 280 ALA A CA 1
ATOM 2045 C C . ALA A 1 280 ? 7.617 3.379 -36.995 1.00 85.25 280 ALA A C 1
ATOM 2047 O O . ALA A 1 280 ? 8.254 4.361 -37.394 1.00 85.25 280 ALA A O 1
ATOM 2048 N N . PRO A 1 281 ? 7.571 3.052 -35.689 1.00 85.69 281 PRO A N 1
ATOM 2049 C CA . PRO A 1 281 ? 8.349 3.766 -34.687 1.00 85.69 281 PRO A CA 1
ATOM 2050 C C . PRO A 1 281 ? 9.852 3.578 -34.925 1.00 85.69 281 PRO A C 1
ATOM 2052 O O . PRO A 1 281 ? 10.295 2.584 -35.501 1.00 85.69 281 PRO A O 1
ATOM 2055 N N . LEU A 1 282 ? 10.643 4.545 -34.464 1.00 89.44 282 LEU A N 1
ATOM 2056 C CA . LEU A 1 282 ? 12.096 4.497 -34.609 1.00 89.44 282 LEU A CA 1
ATOM 2057 C C . LEU A 1 282 ? 12.681 3.333 -33.792 1.00 89.44 282 LEU A C 1
ATOM 2059 O O . LEU A 1 282 ? 12.261 3.153 -32.646 1.00 89.44 282 LEU A O 1
ATOM 2063 N N . PRO A 1 283 ? 13.702 2.616 -34.298 1.00 88.69 283 PRO A N 1
ATOM 2064 C CA . PRO A 1 283 ? 14.390 1.579 -33.532 1.00 88.69 283 PRO A CA 1
ATOM 2065 C C . PRO A 1 283 ? 14.928 2.085 -32.191 1.00 88.69 283 PRO A C 1
ATOM 2067 O O . PRO A 1 283 ? 14.812 1.398 -31.186 1.00 88.69 283 PRO A O 1
ATOM 2070 N N . LEU A 1 284 ? 15.425 3.326 -32.123 1.00 87.69 284 LEU A N 1
ATOM 2071 C CA . LEU A 1 284 ? 15.794 3.970 -30.856 1.00 87.69 284 LEU A CA 1
ATOM 2072 C C . LEU A 1 284 ? 14.629 4.011 -29.858 1.00 87.69 284 LEU A C 1
ATOM 2074 O O . LEU A 1 284 ? 14.805 3.775 -28.663 1.00 87.69 284 LEU A O 1
ATOM 2078 N N . GLN A 1 285 ? 13.424 4.297 -30.340 1.00 88.44 285 GLN A N 1
ATOM 2079 C CA . GLN A 1 285 ? 12.245 4.353 -29.492 1.00 88.44 285 GLN A CA 1
ATOM 2080 C C . GLN A 1 285 ? 11.832 2.959 -29.012 1.00 88.44 285 GLN A C 1
ATOM 2082 O O . GLN A 1 285 ? 11.496 2.806 -27.841 1.00 88.44 285 GLN A O 1
ATOM 2087 N N . THR A 1 286 ? 11.873 1.951 -29.881 1.00 89.81 286 THR A N 1
ATOM 2088 C CA . THR A 1 286 ? 11.417 0.591 -29.553 1.00 89.81 286 THR A CA 1
ATOM 2089 C C . THR A 1 286 ? 12.453 -0.225 -28.788 1.00 89.81 286 THR A C 1
ATOM 2091 O O . THR A 1 286 ? 12.088 -1.017 -27.931 1.00 89.81 286 THR A O 1
ATOM 2094 N N . GLN A 1 287 ? 13.741 -0.047 -29.084 1.00 88.44 287 GLN A N 1
ATOM 2095 C CA . GLN A 1 287 ? 14.828 -0.845 -28.510 1.00 88.44 287 GLN A CA 1
ATOM 2096 C C . GLN A 1 287 ? 15.393 -0.233 -27.232 1.00 88.44 287 GLN A C 1
ATOM 2098 O O . GLN A 1 287 ? 15.864 -0.979 -26.385 1.00 88.44 287 GLN A O 1
ATOM 2103 N N . LEU A 1 288 ? 15.343 1.096 -27.069 1.00 89.62 288 LEU A N 1
ATOM 2104 C CA . LEU A 1 288 ? 15.908 1.774 -25.898 1.00 89.62 288 LEU A CA 1
ATOM 2105 C C . LEU A 1 288 ? 14.839 2.448 -25.039 1.00 89.62 288 LEU A C 1
ATOM 2107 O O . LEU A 1 288 ? 14.735 2.181 -23.843 1.00 89.62 288 LEU A O 1
ATOM 2111 N N . VAL A 1 289 ? 14.037 3.329 -25.639 1.00 91.25 289 VAL A N 1
ATOM 2112 C CA . VAL A 1 289 ? 13.120 4.182 -24.867 1.00 91.25 289 VAL A CA 1
ATOM 2113 C C . VAL A 1 289 ? 11.963 3.380 -24.275 1.00 91.25 289 VAL A C 1
ATOM 2115 O O . VAL A 1 289 ? 11.645 3.562 -23.103 1.00 91.25 289 VAL A O 1
ATOM 2118 N N . GLN A 1 290 ? 11.332 2.497 -25.050 1.00 90.75 290 GLN A N 1
ATOM 2119 C CA . GLN A 1 290 ? 10.200 1.699 -24.578 1.00 90.75 290 GLN A CA 1
ATOM 2120 C C . GLN A 1 290 ? 10.568 0.747 -23.435 1.00 90.75 290 GLN A C 1
ATOM 2122 O O . GLN A 1 290 ? 9.890 0.814 -22.415 1.00 90.75 290 GLN A O 1
ATOM 2127 N N . PRO A 1 291 ? 11.631 -0.077 -23.515 1.00 90.81 291 PRO A N 1
ATOM 2128 C CA . PRO A 1 291 ? 12.001 -0.962 -22.410 1.00 90.81 291 PRO A CA 1
ATOM 2129 C C . PRO A 1 291 ? 12.281 -0.201 -21.112 1.00 90.81 291 PRO A C 1
ATOM 2131 O O . PRO A 1 291 ? 11.825 -0.597 -20.044 1.00 90.81 291 PRO A O 1
ATOM 2134 N N . LEU A 1 292 ? 12.959 0.948 -21.197 1.00 90.12 292 LEU A N 1
ATOM 2135 C CA . LEU A 1 292 ? 13.216 1.784 -20.026 1.00 90.12 292 LEU A CA 1
ATOM 2136 C C . LEU A 1 292 ? 11.934 2.416 -19.478 1.00 90.12 292 LEU A C 1
ATOM 2138 O O . LEU A 1 292 ? 11.708 2.401 -18.272 1.00 90.12 292 LEU A O 1
ATOM 2142 N N . ARG A 1 293 ? 11.087 2.980 -20.341 1.00 92.62 293 ARG A N 1
ATOM 2143 C CA . ARG A 1 293 ? 9.870 3.679 -19.915 1.00 92.62 293 ARG A CA 1
ATOM 2144 C C . ARG A 1 293 ? 8.796 2.712 -19.430 1.00 92.62 293 ARG A C 1
ATOM 2146 O O . ARG A 1 293 ? 8.292 2.870 -18.323 1.00 92.62 293 ARG A O 1
ATOM 2153 N N . ASP A 1 294 ? 8.449 1.750 -20.269 1.00 92.62 294 ASP A N 1
ATOM 2154 C CA . ASP A 1 294 ? 7.307 0.860 -20.084 1.00 92.62 294 ASP A CA 1
ATOM 2155 C C . ASP A 1 294 ? 7.697 -0.366 -19.245 1.00 92.62 294 ASP A C 1
ATOM 2157 O O . ASP A 1 294 ? 6.876 -0.859 -18.480 1.00 92.62 294 ASP A O 1
ATOM 2161 N N . GLY A 1 295 ? 8.954 -0.818 -19.331 1.00 88.25 295 GLY A N 1
ATOM 2162 C CA . GLY A 1 295 ? 9.467 -1.949 -18.554 1.00 88.25 295 GLY A CA 1
ATOM 2163 C C . GLY A 1 295 ? 10.029 -1.558 -17.187 1.00 88.25 295 GLY A C 1
ATOM 2164 O O . GLY A 1 295 ? 9.715 -2.200 -16.196 1.00 88.25 295 GLY A O 1
ATOM 2165 N N . ALA A 1 296 ? 10.842 -0.505 -17.079 1.00 90.31 296 ALA A N 1
ATOM 2166 C CA . ALA A 1 296 ? 11.477 -0.168 -15.799 1.00 90.31 296 ALA A CA 1
ATOM 2167 C C . ALA A 1 296 ? 10.751 0.955 -15.041 1.00 90.31 296 ALA A C 1
ATOM 2169 O O . ALA A 1 296 ? 10.361 0.793 -13.885 1.00 90.31 296 ALA A O 1
ATOM 2170 N N . LEU A 1 297 ? 10.564 2.113 -15.679 1.00 92.38 297 LEU A N 1
ATOM 2171 C CA . LEU A 1 297 ? 10.087 3.320 -15.001 1.00 92.38 297 LEU A CA 1
ATOM 2172 C C . LEU A 1 297 ? 8.610 3.235 -14.612 1.00 92.38 297 LEU A C 1
ATOM 2174 O O . LEU A 1 297 ? 8.256 3.623 -13.498 1.00 92.38 297 LEU A O 1
ATOM 2178 N N . ALA A 1 298 ? 7.749 2.732 -15.498 1.00 93.31 298 ALA A N 1
ATOM 2179 C CA . ALA A 1 298 ? 6.329 2.586 -15.199 1.00 93.31 298 ALA A CA 1
ATOM 2180 C C . ALA A 1 298 ? 6.079 1.570 -14.062 1.00 93.31 298 ALA A C 1
ATOM 2182 O O . ALA A 1 298 ? 5.406 1.945 -13.096 1.00 93.31 298 ALA A O 1
ATOM 2183 N N . PRO A 1 299 ? 6.671 0.356 -14.065 1.00 91.75 299 PRO A N 1
ATOM 2184 C CA . PRO A 1 299 ? 6.551 -0.571 -12.938 1.00 91.75 299 PRO A CA 1
ATOM 2185 C C . PRO A 1 299 ? 7.178 -0.047 -11.646 1.00 91.75 299 PRO A C 1
ATOM 2187 O O . PRO A 1 299 ? 6.585 -0.207 -10.584 1.00 91.75 299 PRO A O 1
ATOM 2190 N N . ALA A 1 300 ? 8.308 0.667 -11.708 1.00 92.06 300 ALA A N 1
ATOM 2191 C CA . ALA A 1 300 ? 8.883 1.311 -10.525 1.00 92.06 300 ALA A CA 1
ATOM 2192 C C . ALA A 1 300 ? 7.935 2.369 -9.932 1.00 92.06 300 ALA A C 1
ATOM 2194 O O . ALA A 1 300 ? 7.777 2.458 -8.712 1.00 92.06 300 ALA A O 1
ATOM 2195 N N . GLY A 1 301 ? 7.267 3.148 -10.789 1.00 92.75 301 GLY A N 1
ATOM 2196 C CA . GLY A 1 301 ? 6.222 4.087 -10.385 1.00 92.75 301 GLY A CA 1
ATOM 2197 C C . GLY A 1 301 ? 5.015 3.391 -9.747 1.00 92.75 301 GLY A C 1
ATOM 2198 O O . GLY A 1 301 ? 4.536 3.845 -8.706 1.00 92.75 301 GLY A O 1
ATOM 2199 N N . SER A 1 302 ? 4.567 2.269 -10.323 1.00 94.50 302 SER A N 1
ATOM 2200 C CA . SER A 1 302 ? 3.511 1.419 -9.749 1.00 94.50 302 SER A CA 1
ATOM 2201 C C . SER A 1 302 ? 3.901 0.917 -8.358 1.00 94.50 302 SER A C 1
ATOM 2203 O O . SER A 1 302 ? 3.170 1.141 -7.394 1.00 94.50 302 SER A O 1
ATOM 2205 N N . LEU A 1 303 ? 5.099 0.339 -8.220 1.00 94.31 303 LEU A N 1
ATOM 2206 C CA . LEU A 1 303 ? 5.614 -0.191 -6.959 1.00 94.31 303 LEU A CA 1
ATOM 2207 C C . LEU A 1 303 ? 5.716 0.901 -5.884 1.00 94.31 303 LEU A C 1
ATOM 2209 O O . LEU A 1 303 ? 5.321 0.687 -4.739 1.00 94.31 303 LEU A O 1
ATOM 2213 N N . ALA A 1 304 ? 6.190 2.097 -6.246 1.00 94.50 304 ALA A N 1
ATOM 2214 C CA . ALA A 1 304 ? 6.249 3.235 -5.332 1.00 94.50 304 ALA A CA 1
ATOM 2215 C C . ALA A 1 304 ? 4.850 3.688 -4.875 1.00 94.50 304 ALA A C 1
ATOM 2217 O O . ALA A 1 304 ? 4.648 3.986 -3.694 1.00 94.50 304 ALA A O 1
ATOM 2218 N N . SER A 1 305 ? 3.876 3.714 -5.791 1.00 96.62 305 SER A N 1
ATOM 2219 C CA . SER A 1 305 ? 2.481 4.035 -5.474 1.00 96.62 305 SER A CA 1
ATOM 2220 C C . SER A 1 305 ? 1.859 2.991 -4.544 1.00 96.62 305 SER A C 1
ATOM 2222 O O . SER A 1 305 ? 1.290 3.352 -3.511 1.00 96.62 305 SER A O 1
ATOM 2224 N N . LYS A 1 306 ? 2.049 1.700 -4.842 1.00 94.94 306 LYS A N 1
ATOM 2225 C CA . LYS A 1 306 ? 1.598 0.587 -4.001 1.00 94.94 306 LYS A CA 1
ATOM 2226 C C . LYS A 1 306 ? 2.248 0.617 -2.624 1.00 94.94 306 LYS A C 1
ATOM 2228 O O . LYS A 1 306 ? 1.540 0.532 -1.634 1.00 94.94 306 LYS A O 1
ATOM 2233 N N . ALA A 1 307 ? 3.553 0.868 -2.520 1.00 95.19 307 ALA A N 1
ATOM 2234 C CA . ALA A 1 307 ? 4.228 1.004 -1.228 1.00 95.19 307 ALA A CA 1
ATOM 2235 C C . ALA A 1 307 ? 3.654 2.160 -0.384 1.00 95.19 307 ALA A C 1
ATOM 2237 O O . ALA A 1 307 ? 3.473 2.032 0.833 1.00 95.19 307 ALA A O 1
ATOM 2238 N N . ALA A 1 308 ? 3.323 3.291 -1.018 1.00 96.56 308 ALA A N 1
ATOM 2239 C CA . ALA A 1 308 ? 2.633 4.392 -0.350 1.00 96.56 308 ALA A CA 1
ATOM 2240 C C . ALA A 1 308 ? 1.216 3.991 0.101 1.00 96.56 308 ALA A C 1
ATOM 2242 O O . ALA A 1 308 ? 0.815 4.335 1.218 1.00 96.56 308 ALA A O 1
ATOM 2243 N N . ALA A 1 309 ? 0.489 3.224 -0.718 1.00 95.31 309 ALA A N 1
ATOM 2244 C CA . ALA A 1 309 ? -0.811 2.664 -0.366 1.00 95.31 309 ALA A CA 1
ATOM 2245 C C . ALA A 1 309 ? -0.709 1.671 0.806 1.00 95.31 309 ALA A C 1
ATOM 2247 O O . ALA A 1 309 ? -1.436 1.831 1.780 1.00 95.31 309 ALA A O 1
ATOM 2248 N N . THR A 1 310 ? 0.254 0.742 0.811 1.00 96.94 310 THR A N 1
ATOM 2249 C CA . THR A 1 310 ? 0.516 -0.189 1.925 1.00 96.94 310 THR A CA 1
ATOM 2250 C C . THR A 1 310 ? 0.779 0.564 3.227 1.00 96.94 310 THR A C 1
ATOM 2252 O O . THR A 1 310 ? 0.231 0.220 4.275 1.00 96.94 310 THR A O 1
ATOM 2255 N N . LYS A 1 311 ? 1.559 1.653 3.180 1.00 96.25 311 LYS A N 1
ATOM 2256 C CA . LYS A 1 311 ? 1.778 2.526 4.344 1.00 96.25 311 LYS A CA 1
ATOM 2257 C C . LYS A 1 311 ? 0.480 3.187 4.822 1.00 96.25 311 LYS A C 1
ATOM 2259 O O . LYS A 1 311 ? 0.264 3.309 6.030 1.00 96.25 311 LYS A O 1
ATOM 2264 N N . ALA A 1 312 ? -0.375 3.630 3.902 1.00 97.12 312 ALA A N 1
ATOM 2265 C CA . ALA A 1 312 ? -1.679 4.194 4.241 1.00 97.12 312 ALA A CA 1
ATOM 2266 C C . ALA A 1 312 ? -2.614 3.135 4.853 1.00 97.12 312 ALA A C 1
ATOM 2268 O O . ALA A 1 312 ? -3.258 3.410 5.869 1.00 97.12 312 ALA A O 1
ATOM 2269 N N . THR A 1 313 ? -2.623 1.915 4.314 1.00 96.44 313 THR A N 1
ATOM 2270 C CA . THR A 1 313 ? -3.358 0.762 4.854 1.00 96.44 313 THR A CA 1
ATOM 2271 C C . THR A 1 313 ? -2.873 0.411 6.256 1.00 96.44 313 THR A C 1
ATOM 2273 O O . THR A 1 313 ? -3.687 0.314 7.166 1.00 96.44 313 THR A O 1
ATOM 2276 N N . PHE A 1 314 ? -1.557 0.340 6.490 1.00 96.62 314 PHE A N 1
ATOM 2277 C CA . PHE A 1 314 ? -0.995 0.142 7.833 1.00 96.62 314 PHE A CA 1
ATOM 2278 C C . PHE A 1 314 ? -1.530 1.177 8.825 1.00 96.62 314 PHE A C 1
ATOM 2280 O O . PHE A 1 314 ? -1.979 0.844 9.925 1.00 96.62 314 PHE A O 1
ATOM 2287 N N . LYS A 1 315 ? -1.493 2.453 8.433 1.00 97.19 315 LYS A N 1
ATOM 2288 C CA . LYS A 1 315 ? -1.937 3.542 9.297 1.00 97.19 315 LYS A CA 1
ATOM 2289 C C . LYS A 1 315 ? -3.425 3.422 9.637 1.00 97.19 315 LYS A C 1
ATOM 2291 O O . LYS A 1 315 ? -3.786 3.486 10.808 1.00 97.19 315 LYS A O 1
ATOM 2296 N N . THR A 1 316 ? -4.261 3.251 8.620 1.00 96.75 316 THR A N 1
ATOM 2297 C CA . THR A 1 316 ? -5.724 3.319 8.742 1.00 96.75 316 THR A CA 1
ATOM 2298 C C . THR A 1 316 ? -6.347 2.039 9.291 1.00 96.75 316 THR A C 1
ATOM 2300 O O . THR A 1 316 ? -7.312 2.123 10.044 1.00 96.75 316 THR A O 1
ATOM 2303 N N . ALA A 1 317 ? -5.793 0.871 8.963 1.00 94.56 317 ALA A N 1
ATOM 2304 C CA . ALA A 1 317 ? -6.329 -0.422 9.378 1.00 94.56 317 ALA A CA 1
ATOM 2305 C C . ALA A 1 317 ? -5.730 -0.930 10.700 1.00 94.56 317 ALA A C 1
ATOM 2307 O O . ALA A 1 317 ? -6.402 -1.658 11.423 1.00 94.56 317 ALA A O 1
ATOM 2308 N N . VAL A 1 318 ? -4.492 -0.542 11.042 1.00 95.00 318 VAL A N 1
ATOM 2309 C CA . VAL A 1 318 ? -3.805 -1.023 12.256 1.00 95.00 318 VAL A CA 1
ATOM 2310 C C . VAL A 1 318 ? -3.487 0.113 13.218 1.00 95.00 318 VAL A C 1
ATOM 2312 O O . VAL A 1 318 ? -3.972 0.113 14.347 1.00 95.00 318 VAL A O 1
ATOM 2315 N N . ALA A 1 319 ? -2.656 1.074 12.808 1.00 95.31 319 ALA A N 1
ATOM 2316 C CA . ALA A 1 319 ? -2.035 2.000 13.754 1.00 95.31 319 ALA A CA 1
ATOM 2317 C C . ALA A 1 319 ? -3.051 2.916 14.456 1.00 95.31 319 ALA A C 1
ATOM 2319 O O . ALA A 1 319 ? -3.031 3.034 15.685 1.00 95.31 319 ALA A O 1
ATOM 2320 N N . ASP A 1 320 ? -3.942 3.549 13.691 1.00 96.06 320 ASP A N 1
ATOM 2321 C CA . ASP A 1 320 ? -4.936 4.476 14.232 1.00 96.06 320 ASP A CA 1
ATOM 2322 C C . ASP A 1 320 ? -6.003 3.734 15.069 1.00 96.06 320 ASP A C 1
ATOM 2324 O O . ASP A 1 320 ? -6.194 4.112 16.232 1.00 96.06 320 ASP A O 1
ATOM 2328 N N . PRO A 1 321 ? -6.626 2.634 14.591 1.00 95.00 321 PRO A N 1
ATOM 2329 C CA . PRO A 1 321 ? -7.565 1.852 15.398 1.00 95.00 321 PRO A CA 1
ATOM 2330 C C . PRO A 1 321 ? -6.946 1.276 16.676 1.00 95.00 321 PRO A C 1
ATOM 2332 O O . PRO A 1 321 ? -7.546 1.376 17.747 1.00 95.00 321 PRO A O 1
ATOM 2335 N N . ALA A 1 322 ? -5.722 0.738 16.615 1.00 94.00 322 ALA A N 1
ATOM 2336 C CA . ALA A 1 322 ? -5.039 0.210 17.796 1.00 94.00 322 ALA A CA 1
ATOM 2337 C C . ALA A 1 322 ? -4.750 1.312 18.826 1.00 94.00 322 ALA A C 1
ATOM 2339 O O . ALA A 1 322 ? -4.894 1.100 20.035 1.00 94.00 322 ALA A O 1
ATOM 2340 N N . LYS A 1 323 ? -4.382 2.516 18.367 1.00 94.50 323 LYS A N 1
ATOM 2341 C CA . LYS A 1 323 ? -4.195 3.678 19.243 1.00 94.50 323 LYS A CA 1
ATOM 2342 C C . LYS A 1 323 ? -5.502 4.066 19.936 1.00 94.50 323 LYS A C 1
ATOM 2344 O O . LYS A 1 323 ? -5.485 4.283 21.148 1.00 94.50 323 LYS A O 1
ATOM 2349 N N . VAL A 1 324 ? -6.611 4.133 19.196 1.00 94.31 324 VAL A N 1
ATOM 2350 C CA . VAL A 1 324 ? -7.943 4.438 19.748 1.00 94.31 324 VAL A CA 1
ATOM 2351 C C . VAL A 1 324 ? -8.362 3.378 20.764 1.00 94.31 324 VAL A C 1
ATOM 2353 O O . VAL A 1 324 ? -8.705 3.720 21.895 1.00 94.31 324 VAL A O 1
ATOM 2356 N N . ALA A 1 325 ? -8.244 2.097 20.414 1.00 93.38 325 ALA A N 1
ATOM 2357 C CA . ALA A 1 325 ? -8.579 0.992 21.304 1.00 93.38 325 ALA A CA 1
ATOM 2358 C C . ALA A 1 325 ? -7.757 1.039 22.603 1.00 93.38 325 ALA A C 1
ATOM 2360 O O . ALA A 1 325 ? -8.299 0.878 23.696 1.00 93.38 325 ALA A O 1
ATOM 2361 N N . ARG A 1 326 ? -6.454 1.341 22.514 1.00 94.50 326 ARG A N 1
ATOM 2362 C CA . ARG A 1 326 ? -5.588 1.501 23.691 1.00 94.50 326 ARG A CA 1
ATOM 2363 C C . ARG A 1 326 ? -6.035 2.657 24.587 1.00 94.50 326 ARG A C 1
ATOM 2365 O O . ARG A 1 326 ? -6.058 2.489 25.803 1.00 94.50 326 ARG A O 1
ATOM 2372 N N . ILE A 1 327 ? -6.355 3.814 24.003 1.00 94.94 327 ILE A N 1
ATOM 2373 C CA . ILE A 1 327 ? -6.816 4.994 24.752 1.00 94.94 327 ILE A CA 1
ATOM 2374 C C . ILE A 1 327 ? -8.130 4.679 25.471 1.00 94.94 327 ILE A C 1
ATOM 2376 O O . ILE A 1 327 ? -8.214 4.874 26.680 1.00 94.94 327 ILE A O 1
ATOM 2380 N N . ASN A 1 328 ? -9.111 4.118 24.762 1.00 94.50 328 ASN A N 1
ATOM 2381 C CA . ASN A 1 328 ? -10.416 3.785 25.333 1.00 94.50 328 ASN A CA 1
ATOM 2382 C C . ASN A 1 328 ? -10.299 2.756 26.468 1.00 94.50 328 ASN A C 1
ATOM 2384 O O . ASN A 1 328 ? -10.907 2.929 27.520 1.00 94.50 328 ASN A O 1
ATOM 2388 N N . ARG A 1 329 ? -9.447 1.731 26.312 1.00 95.38 329 ARG A N 1
ATOM 2389 C CA . ARG A 1 329 ? -9.166 0.767 27.391 1.00 95.38 329 ARG A CA 1
ATOM 2390 C C . ARG A 1 329 ? -8.495 1.413 28.600 1.00 95.38 329 ARG A C 1
ATOM 2392 O O . ARG A 1 329 ? -8.752 0.987 29.721 1.00 95.38 329 ARG A O 1
ATOM 2399 N N . GLY A 1 330 ? -7.623 2.399 28.387 1.00 95.44 330 GLY A N 1
ATOM 2400 C CA . GLY A 1 330 ? -7.030 3.186 29.469 1.00 95.44 330 GLY A CA 1
ATOM 2401 C C . GLY A 1 330 ? -8.100 3.941 30.254 1.00 95.44 330 GLY A C 1
ATOM 2402 O O . GLY A 1 330 ? -8.224 3.739 31.456 1.00 95.44 330 GLY A O 1
ATOM 2403 N N . LEU A 1 331 ? -8.943 4.699 29.549 1.00 96.25 331 LEU A N 1
ATOM 2404 C CA . LEU A 1 331 ? -10.041 5.462 30.151 1.00 96.25 331 LEU A CA 1
ATOM 2405 C C . LEU A 1 331 ? -11.013 4.570 30.936 1.00 96.25 331 LEU A C 1
ATOM 2407 O O . LEU A 1 331 ? -11.377 4.910 32.058 1.00 96.25 331 LEU A O 1
ATOM 2411 N N . LEU A 1 332 ? -11.394 3.410 30.393 1.00 96.12 332 LEU A N 1
ATOM 2412 C CA . LEU A 1 332 ? -12.270 2.466 31.096 1.00 96.12 332 LEU A CA 1
ATOM 2413 C C . LEU A 1 332 ? -11.609 1.867 32.338 1.00 96.12 332 LEU A C 1
ATOM 2415 O O . LEU A 1 332 ? -12.264 1.710 33.363 1.00 96.12 332 LEU A O 1
ATOM 2419 N N . ARG A 1 333 ? -10.308 1.557 32.293 1.00 96.12 333 ARG A N 1
ATOM 2420 C CA . ARG A 1 333 ? -9.577 1.081 33.481 1.00 96.12 333 ARG A CA 1
ATOM 2421 C C . ARG A 1 333 ? -9.515 2.142 34.575 1.00 96.12 333 ARG A C 1
ATOM 2423 O O . ARG A 1 333 ? -9.681 1.804 35.748 1.00 96.12 333 ARG A O 1
ATOM 2430 N N . ASP A 1 334 ? -9.328 3.403 34.199 1.00 96.94 334 ASP A N 1
ATOM 2431 C CA . ASP A 1 334 ? -9.348 4.523 35.140 1.00 96.94 334 ASP A CA 1
ATOM 2432 C C . ASP A 1 334 ? -10.750 4.699 35.745 1.00 96.94 334 ASP A C 1
ATOM 2434 O O . ASP A 1 334 ? -10.883 4.842 36.959 1.00 96.94 334 ASP A O 1
ATOM 2438 N N . GLN A 1 335 ? -11.807 4.590 34.929 1.00 95.81 335 GLN A N 1
ATOM 2439 C CA . GLN A 1 335 ? -13.200 4.615 35.389 1.00 95.81 335 GLN A CA 1
ATOM 2440 C C . GLN A 1 335 ? -13.525 3.454 36.332 1.00 95.81 335 GLN A C 1
ATOM 2442 O O . GLN A 1 335 ? -14.126 3.683 37.375 1.00 95.81 335 GLN A O 1
ATOM 2447 N N . ILE A 1 336 ? -13.092 2.231 36.018 1.00 95.12 336 ILE A N 1
ATOM 2448 C CA . ILE A 1 336 ? -13.249 1.055 36.886 1.00 95.12 336 ILE A CA 1
ATOM 2449 C C . ILE A 1 336 ? -12.554 1.286 38.230 1.00 95.12 336 ILE A C 1
ATOM 2451 O O . ILE A 1 336 ? -13.133 1.014 39.281 1.00 95.12 336 ILE A O 1
ATOM 2455 N N . THR A 1 337 ? -11.325 1.805 38.206 1.00 96.12 337 THR A N 1
ATOM 2456 C CA . THR A 1 337 ? -10.557 2.098 39.423 1.00 96.12 337 THR A CA 1
ATOM 2457 C C . THR A 1 337 ? -11.270 3.153 40.267 1.00 96.12 337 THR A C 1
ATOM 2459 O O . THR A 1 337 ? -11.517 2.930 41.450 1.00 96.12 337 THR A O 1
ATOM 2462 N N . ALA A 1 338 ? -11.693 4.261 39.651 1.00 95.00 338 ALA A N 1
ATOM 2463 C CA . ALA A 1 338 ? -12.452 5.307 40.327 1.00 95.00 338 ALA A CA 1
ATOM 2464 C C . ALA A 1 338 ? -13.772 4.772 40.907 1.00 95.00 338 ALA A C 1
ATOM 2466 O O . ALA A 1 338 ? -14.085 5.041 42.065 1.00 95.00 338 ALA A O 1
ATOM 2467 N N . TYR A 1 339 ? -14.506 3.959 40.143 1.00 94.31 339 TYR A N 1
ATOM 2468 C CA . TYR A 1 339 ? -15.763 3.344 40.567 1.00 94.31 339 TYR A CA 1
ATOM 2469 C C . TYR A 1 339 ? -15.569 2.458 41.803 1.00 94.31 339 TYR A C 1
ATOM 2471 O O . TYR A 1 339 ? -16.305 2.575 42.785 1.00 94.31 339 TYR A O 1
ATOM 2479 N N . ARG A 1 340 ? -14.527 1.617 41.803 1.00 93.81 340 ARG A N 1
ATOM 2480 C CA . ARG A 1 340 ? -14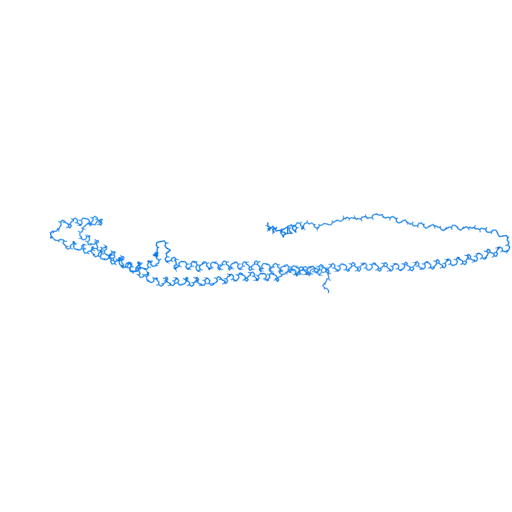.169 0.773 42.952 1.00 93.81 340 ARG A CA 1
ATOM 2481 C C . ARG A 1 340 ? -13.822 1.592 44.188 1.00 93.81 340 ARG A C 1
ATOM 2483 O O . ARG A 1 340 ? -14.322 1.280 45.269 1.00 93.81 340 ARG A O 1
ATOM 2490 N N . THR A 1 341 ? -13.055 2.668 44.029 1.00 94.44 341 THR A N 1
ATOM 2491 C CA . THR A 1 341 ? -12.707 3.566 45.135 1.00 94.44 341 THR A CA 1
ATOM 2492 C C . THR A 1 341 ? -13.942 4.283 45.693 1.00 94.44 341 THR A C 1
ATOM 2494 O O . THR A 1 341 ? -14.155 4.280 46.907 1.00 94.44 341 THR A O 1
ATOM 2497 N N . THR A 1 342 ? -14.800 4.848 44.834 1.00 94.19 342 THR A N 1
ATOM 2498 C CA . THR A 1 342 ? -16.034 5.545 45.241 1.00 94.19 342 THR A CA 1
ATOM 2499 C C . THR A 1 342 ? -16.988 4.625 46.001 1.00 94.19 342 THR A C 1
ATOM 2501 O O . THR A 1 342 ? -17.566 5.034 47.009 1.00 94.19 342 THR A O 1
ATOM 2504 N N . HIS A 1 343 ? -17.116 3.372 45.564 1.00 92.69 343 HIS A N 1
ATOM 2505 C CA . HIS A 1 343 ? -18.012 2.389 46.171 1.00 92.69 343 HIS A CA 1
ATOM 2506 C C . HIS A 1 343 ? -17.338 1.479 47.212 1.00 92.69 343 HIS A C 1
ATOM 2508 O O . HIS A 1 343 ? -17.978 0.561 47.720 1.00 92.69 343 HIS A O 1
ATOM 2514 N N . LYS A 1 344 ? -16.075 1.753 47.579 1.00 91.06 344 LYS A N 1
ATOM 2515 C CA . LYS A 1 344 ? -15.291 0.999 48.580 1.00 91.06 344 LYS A CA 1
ATOM 2516 C C . LYS A 1 344 ? -15.226 -0.509 48.296 1.00 91.06 344 LYS A C 1
ATOM 2518 O O . LYS A 1 344 ? -15.289 -1.318 49.220 1.00 91.06 344 LYS A O 1
ATOM 2523 N N . LEU A 1 345 ? -15.092 -0.871 47.022 1.00 84.75 345 LEU A N 1
ATOM 2524 C CA . LEU A 1 345 ? -15.009 -2.258 46.555 1.00 84.75 345 LEU A CA 1
ATOM 2525 C C . LEU A 1 345 ? -13.589 -2.845 46.643 1.00 84.75 345 LEU A C 1
ATOM 2527 O O . LEU A 1 345 ? -13.418 -4.032 46.397 1.00 84.75 345 LEU A O 1
ATOM 2531 N N . ASP A 1 346 ? -12.578 -2.045 46.998 1.00 70.00 346 ASP A N 1
ATOM 2532 C CA . ASP A 1 346 ? -11.167 -2.466 47.099 1.00 70.00 346 ASP A CA 1
ATOM 2533 C C . ASP A 1 346 ? -10.835 -3.227 48.409 1.00 70.00 346 ASP A C 1
ATOM 2535 O O . ASP A 1 346 ? -9.758 -3.044 48.978 1.00 70.00 346 ASP A O 1
ATOM 2539 N N . ARG A 1 347 ? -11.754 -4.054 48.926 1.00 50.19 347 ARG A N 1
ATOM 2540 C CA . ARG A 1 347 ? -11.528 -4.907 50.109 1.00 50.19 347 ARG A CA 1
ATOM 2541 C C . ARG A 1 347 ? -11.505 -6.385 49.765 1.00 50.19 347 ARG A C 1
ATOM 2543 O O . ARG A 1 347 ? -12.428 -6.823 49.049 1.00 50.19 347 ARG A O 1
#